Protein 5CDK (pdb70)

Radius of gyration: 15.95 Å; Cα contacts (8 Å, |Δi|>4): 373; chains: 1; bounding box: 40×46×31 Å

Secondary structure (DSSP, 8-state):
-EES--BS-GGG-SBTTTTBEEEEEEEEEEEEEEE--GGGGHHHHHHHHHTT--EEEEEEEE-HHHHHHHHHHHHTTS--EEEEEPSSSHHHHHHHHHHHHHHHT---EESSSSS-STT--GGG-EEEEEEEE-SS-EEEEE-STTHHHHHHHHHHHHHHHHT---HHHHHHHHHHHHHH-

Structure (mmCIF, N/CA/C/O backbone):
data_5CDK
#
_entry.id   5CDK
#
_cell.length_a   63.866
_cell.length_b   90.757
_cell.length_c   31.551
_cell.angle_alpha   90.00
_cell.angle_beta   90.00
_cell.angle_gamma   90.00
#
_symmetry.space_group_name_H-M   'P 21 21 2'
#
loop_
_entity.id
_entity.type
_entity.pdbx_description
1 polymer 'Chaperonin 60B1'
2 water water
#
loop_
_atom_site.group_PDB
_atom_site.id
_atom_site.type_symbol
_atom_site.label_atom_id
_atom_site.label_alt_id
_atom_site.label_comp_id
_atom_site.label_asym_id
_atom_site.label_entity_id
_atom_site.label_seq_id
_atom_site.pdbx_PDB_ins_code
_atom_site.Cartn_x
_atom_site.Cartn_y
_atom_site.Cartn_z
_atom_site.occupancy
_atom_site.B_iso_or_equiv
_atom_site.auth_seq_id
_atom_site.auth_comp_id
_atom_site.auth_asym_id
_atom_site.auth_atom_id
_atom_site.pdbx_PDB_model_num
ATOM 1 N N . SER A 1 1 ? 58.157 30.715 11.522 1.00 25.01 1 SER A N 1
ATOM 2 C CA . SER A 1 1 ? 57.703 29.928 12.645 1.00 18.16 1 SER A CA 1
ATOM 3 C C . SER A 1 1 ? 58.776 28.985 13.141 1.00 12.12 1 SER A C 1
ATOM 4 O O . SER A 1 1 ? 58.892 27.902 12.688 1.00 13.39 1 SER A O 1
ATOM 7 N N . GLN A 1 2 ? 59.540 29.470 14.088 1.00 13.30 2 GLN A N 1
ATOM 8 C CA . GLN A 1 2 ? 60.629 28.704 14.663 1.00 13.67 2 GLN A CA 1
ATOM 9 C C . GLN A 1 2 ? 60.478 28.700 16.153 1.00 13.33 2 GLN A C 1
ATOM 10 O O . GLN A 1 2 ? 60.153 29.739 16.742 1.00 17.64 2 GLN A O 1
ATOM 16 N N . PHE A 1 3 ? 60.711 27.551 16.774 1.00 11.74 3 PHE A N 1
ATOM 17 C CA . PHE A 1 3 ? 60.682 27.498 18.236 1.00 13.27 3 PHE A CA 1
ATOM 18 C C . PHE A 1 3 ? 61.523 26.368 18.756 1.00 9.89 3 PHE A C 1
ATOM 19 O O . PHE A 1 3 ? 61.941 25.465 17.998 1.00 10.59 3 PHE A O 1
ATOM 27 N N . GLU A 1 4 ? 61.786 26.408 20.055 1.00 11.47 4 GLU A N 1
ATOM 28 C CA . GLU A 1 4 ? 62.792 25.544 20.637 1.00 12.54 4 GLU A CA 1
ATOM 29 C C . GLU A 1 4 ? 62.245 24.207 21.139 1.00 12.13 4 GLU A C 1
ATOM 30 O O . GLU A 1 4 ? 62.315 23.905 22.317 1.00 14.57 4 GLU A O 1
ATOM 36 N N . ARG A 1 5 ? 61.723 23.413 20.209 1.00 9.68 5 ARG A N 1
ATOM 37 C CA . ARG A 1 5 ? 61.436 21.998 20.450 1.00 9.28 5 ARG A CA 1
ATOM 38 C C . ARG A 1 5 ? 62.092 21.221 19.356 1.00 7.78 5 ARG A C 1
ATOM 39 O O . ARG A 1 5 ? 61.965 21.600 18.197 1.00 10.19 5 ARG A O 1
ATOM 47 N N . GLY A 1 6 ? 62.761 20.118 19.702 1.00 10.95 6 GLY A N 1
ATOM 48 C CA . GLY A 1 6 ? 63.407 19.312 18.697 1.00 9.91 6 GLY A CA 1
ATOM 49 C C . GLY A 1 6 ? 62.788 17.922 18.591 1.00 7.77 6 GLY A C 1
ATOM 50 O O . GLY A 1 6 ? 61.739 17.614 19.188 1.00 9.94 6 GLY A O 1
ATOM 51 N N . TYR A 1 7 ? 63.404 17.066 17.766 1.00 9.23 7 TYR A N 1
ATOM 52 C CA . TYR A 1 7 ? 62.805 15.736 17.572 1.00 8.66 7 TYR A CA 1
ATOM 53 C C . TYR A 1 7 ? 62.810 14.920 18.871 1.00 9.30 7 TYR A C 1
ATOM 54 O O . TYR A 1 7 ? 63.701 15.022 19.715 1.00 11.44 7 TYR A O 1
ATOM 63 N N . THR A 1 8 ? 61.785 14.095 19.019 1.00 8.55 8 THR A N 1
ATOM 64 C CA A THR A 1 8 ? 61.604 13.234 20.194 0.50 8.13 8 THR A CA 1
ATOM 65 C CA B THR A 1 8 ? 61.700 13.276 20.227 0.50 8.58 8 THR A CA 1
ATOM 66 C C . THR A 1 8 ? 62.412 11.922 20.087 1.00 8.94 8 THR A C 1
ATOM 67 O O . THR A 1 8 ? 62.587 11.215 21.074 1.00 14.37 8 THR A O 1
ATOM 74 N N . SER A 1 9 ? 62.849 11.592 18.884 1.00 8.75 9 SER A N 1
ATOM 75 C CA . SER A 1 9 ? 63.763 10.438 18.697 1.00 9.77 9 SER A CA 1
ATOM 76 C C . SER A 1 9 ? 64.780 10.843 17.644 1.00 10.19 9 SER A C 1
ATOM 77 O O . SER A 1 9 ? 64.401 11.346 16.599 1.00 9.98 9 SER A O 1
ATOM 80 N N . PRO A 1 10 ? 66.067 10.557 17.863 1.00 9.55 10 PRO A N 1
ATOM 81 C CA . PRO A 1 10 ? 67.043 10.817 16.808 1.00 9.42 10 PRO A CA 1
ATOM 82 C C . PRO A 1 10 ? 66.859 9.933 15.602 1.00 9.34 10 PRO A C 1
ATOM 83 O O . PRO A 1 10 ? 67.434 10.269 14.576 1.00 10.96 10 PRO A O 1
ATOM 87 N N . TYR A 1 11 ? 66.069 8.859 15.687 1.00 9.45 11 TYR A N 1
ATOM 88 C CA . TYR A 1 11 ? 65.862 8.047 14.504 1.00 8.78 11 TYR A CA 1
ATOM 89 C C . TYR A 1 11 ? 64.987 8.761 13.488 1.00 9.77 11 TYR A C 1
ATOM 90 O O . TYR A 1 11 ? 64.915 8.310 12.336 1.00 11.51 11 TYR A O 1
ATOM 99 N N . PHE A 1 12 ? 64.361 9.888 13.863 1.00 8.54 12 PHE A N 1
ATOM 100 C CA . PHE A 1 12 ? 63.559 10.631 12.882 1.00 8.22 12 PHE A CA 1
ATOM 101 C C . PHE A 1 12 ? 64.384 11.476 11.922 1.00 9.69 12 PHE A C 1
ATOM 102 O O . PHE A 1 12 ? 63.822 12.054 10.978 1.00 10.91 12 PHE A O 1
ATOM 110 N N . VAL A 1 13 ? 65.704 11.551 12.115 1.00 9.33 13 VAL A N 1
ATOM 111 C CA . VAL A 1 13 ? 66.459 12.408 11.196 1.00 8.39 13 VAL A CA 1
ATOM 112 C C . VAL A 1 13 ? 66.445 11.850 9.783 1.00 9.00 13 VAL A C 1
ATOM 113 O O . VAL A 1 13 ? 66.372 10.612 9.576 1.00 10.96 13 VAL A O 1
ATOM 117 N N . THR A 1 14 ? 66.534 12.770 8.809 1.00 8.46 14 THR A N 1
ATOM 118 C CA . THR A 1 14 ? 66.640 12.372 7.419 1.00 8.99 14 THR A CA 1
ATOM 119 C C . THR A 1 14 ? 68.042 12.574 6.887 1.00 9.91 14 THR A C 1
ATOM 120 O O . THR A 1 14 ? 68.427 11.942 5.890 1.00 11.69 14 THR A O 1
ATOM 124 N N . ASP A 1 15 ? 68.804 13.430 7.568 1.00 8.99 15 ASP A N 1
ATOM 125 C CA . ASP A 1 15 ? 70.203 13.681 7.243 1.00 8.41 15 ASP A CA 1
ATOM 126 C C . ASP A 1 15 ? 70.975 13.285 8.481 1.00 7.89 15 ASP A C 1
ATOM 127 O O . ASP A 1 15 ? 71.006 14.036 9.446 1.00 10.04 15 ASP A O 1
ATOM 132 N N . PRO A 1 16 ? 71.558 12.075 8.504 1.00 9.48 16 PRO A N 1
ATOM 133 C CA . PRO A 1 16 ? 72.200 11.585 9.719 1.00 10.75 16 PRO A CA 1
ATOM 134 C C . PRO A 1 16 ? 73.517 12.306 9.963 1.00 9.01 16 PRO A C 1
ATOM 135 O O . PRO A 1 16 ? 73.978 12.313 11.121 1.00 11.58 16 PRO A O 1
ATOM 139 N N . GLU A 1 17 ? 74.147 12.901 8.957 1.00 10.08 17 GLU A N 1
ATOM 140 C CA . GLU A 1 17 ? 75.407 13.586 9.227 1.00 9.70 17 GLU A CA 1
ATOM 141 C C . GLU A 1 17 ? 75.163 14.886 9.979 1.00 8.97 17 GLU A C 1
ATOM 142 O O . GLU A 1 17 ? 75.921 15.225 10.916 1.00 9.66 17 GLU A O 1
ATOM 148 N N . ARG A 1 18 ? 74.114 15.612 9.572 1.00 8.70 18 ARG A N 1
ATOM 149 C 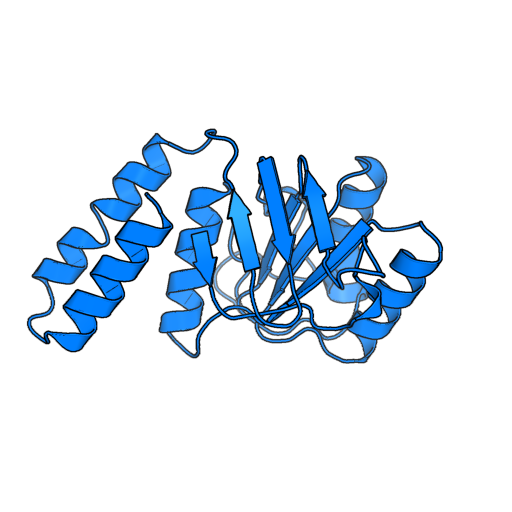CA . ARG A 1 18 ? 73.819 16.897 10.218 1.00 8.34 18 ARG A CA 1
ATOM 150 C C . ARG A 1 18 ? 72.857 16.728 11.403 1.00 8.71 18 ARG A C 1
ATOM 151 O O . ARG A 1 18 ? 72.691 17.658 12.204 1.00 10.62 18 ARG A O 1
ATOM 159 N N . MET A 1 19 ? 72.239 15.546 11.495 1.00 9.03 19 MET A N 1
ATOM 160 C CA . MET A 1 19 ? 71.218 15.277 12.532 1.00 8.85 19 MET A CA 1
ATOM 161 C C . MET A 1 19 ? 70.041 16.233 12.438 1.00 8.76 19 MET A C 1
ATOM 162 O O . MET A 1 19 ? 69.603 16.865 13.427 1.00 10.84 19 MET A O 1
ATOM 167 N N . ILE A 1 20 ? 69.495 16.290 11.222 1.00 7.48 20 ILE A N 1
ATOM 168 C CA . ILE A 1 20 ? 68.296 17.058 11.005 1.00 9.48 20 ILE A CA 1
ATOM 169 C C . ILE A 1 20 ? 67.263 16.244 10.251 1.00 8.35 20 ILE A C 1
ATOM 170 O O . ILE A 1 20 ? 67.594 15.309 9.534 1.00 9.64 20 ILE A O 1
ATOM 175 N N . CYS A 1 21 ? 66.006 16.584 10.481 1.00 8.46 21 CYS A N 1
ATOM 176 C CA . CYS A 1 21 ? 64.878 16.010 9.753 1.00 9.52 21 CYS A CA 1
ATOM 177 C C . CYS A 1 21 ? 64.291 17.077 8.861 1.00 9.00 21 CYS A C 1
ATOM 178 O O . CYS A 1 21 ? 63.881 18.124 9.365 1.00 10.00 21 CYS A O 1
ATOM 181 N N . GLU A 1 22 ? 64.283 16.859 7.552 1.00 9.36 22 GLU A N 1
ATOM 182 C CA . GLU A 1 22 ? 63.757 17.845 6.603 1.00 10.88 22 GLU A CA 1
ATOM 183 C C . GLU A 1 22 ? 62.715 17.197 5.712 1.00 10.55 22 GLU A C 1
ATOM 184 O O . GLU A 1 22 ? 62.983 16.133 5.147 1.00 11.30 22 GLU A O 1
ATOM 190 N N . TYR A 1 23 ? 61.523 17.789 5.622 1.00 8.80 23 TYR A N 1
ATOM 191 C CA . TYR A 1 23 ? 60.535 17.308 4.677 1.00 9.10 23 TYR A CA 1
ATOM 192 C C . TYR A 1 23 ? 59.889 18.489 3.975 1.00 8.71 23 TYR A C 1
ATOM 193 O O . TYR A 1 23 ? 59.717 19.527 4.581 1.00 11.38 23 TYR A O 1
ATOM 202 N N . GLU A 1 24 ? 59.463 18.289 2.729 1.00 9.83 24 GLU A N 1
ATOM 203 C CA . GLU A 1 24 ? 58.649 19.257 2.012 1.00 7.86 24 GLU A CA 1
ATOM 204 C C . GLU A 1 24 ? 57.230 18.735 1.808 1.00 8.39 24 GLU A C 1
ATOM 205 O O . GLU A 1 24 ? 57.001 17.521 1.792 1.00 11.33 24 GLU A O 1
ATOM 211 N N . ASN A 1 25 ? 56.282 19.664 1.623 1.00 9.43 25 ASN A N 1
ATOM 212 C CA . ASN A 1 25 ? 54.868 19.319 1.374 1.00 9.10 25 ASN A CA 1
ATOM 213 C C . ASN A 1 25 ? 54.429 18.325 2.450 1.00 9.35 25 ASN A C 1
ATOM 214 O O . ASN A 1 25 ? 54.000 17.175 2.176 1.00 10.13 25 ASN A O 1
ATOM 219 N N . CYS A 1 26 ? 54.531 18.776 3.684 1.00 8.48 26 CYS A N 1
ATOM 220 C CA A CYS A 1 26 ? 54.409 17.945 4.865 0.84 8.61 26 CYS A CA 1
ATOM 221 C CA B CYS A 1 26 ? 54.310 17.859 4.807 0.16 9.76 26 CYS A CA 1
ATOM 222 C C . CYS A 1 26 ? 53.066 18.141 5.553 1.00 8.72 26 CYS A C 1
ATOM 223 O O . CYS A 1 26 ? 52.667 19.292 5.741 1.00 11.79 26 CYS A O 1
ATOM 228 N N . LYS A 1 27 ? 52.423 17.055 5.967 1.00 7.27 27 LYS A N 1
ATOM 229 C CA . LYS A 1 27 ? 51.193 17.177 6.734 1.00 6.22 27 LYS A CA 1
ATOM 230 C C . LYS A 1 27 ? 51.538 17.388 8.208 1.00 6.80 27 LYS A C 1
ATOM 231 O O . LYS A 1 27 ? 52.621 16.992 8.702 1.00 7.48 27 LYS A O 1
ATOM 237 N N . ILE A 1 28 ? 50.642 18.065 8.921 1.00 7.33 28 ILE A N 1
ATOM 238 C CA . ILE A 1 28 ? 50.884 18.528 10.297 1.00 8.00 28 ILE A CA 1
ATOM 239 C C . ILE A 1 28 ? 49.753 18.107 11.208 1.00 7.00 28 ILE A C 1
ATOM 240 O O . ILE A 1 28 ? 48.602 18.499 10.981 1.00 8.24 28 ILE A O 1
ATOM 245 N N . LEU A 1 29 ? 50.065 17.317 12.234 1.00 6.80 29 LEU A N 1
ATOM 246 C CA . LEU A 1 29 ? 49.074 16.858 13.226 1.00 7.28 29 LEU A CA 1
ATOM 247 C C . LEU A 1 29 ? 49.360 17.583 14.528 1.00 7.71 29 LEU A C 1
ATOM 248 O O . LEU A 1 29 ? 50.491 17.472 15.036 1.00 7.59 29 LEU A O 1
ATOM 253 N N . LEU A 1 30 ? 48.353 18.306 15.048 1.00 8.03 30 LEU A N 1
ATOM 254 C CA . LEU A 1 30 ? 48.514 19.176 16.214 1.00 6.23 30 LEU A CA 1
ATOM 255 C C . LEU A 1 30 ? 47.619 18.670 17.312 1.00 7.21 30 LEU A C 1
ATOM 256 O O . LEU A 1 30 ? 46.397 18.693 17.137 1.00 7.87 30 LEU A O 1
ATOM 261 N N . VAL A 1 31 ? 48.187 18.216 18.425 1.00 7.74 31 VAL A N 1
ATOM 262 C CA . VAL A 1 31 ? 47.385 17.537 19.460 1.00 9.06 31 VAL A CA 1
ATOM 263 C C . VAL A 1 31 ? 47.670 18.167 20.823 1.00 8.01 31 VAL A C 1
ATOM 264 O O . VAL A 1 31 ? 48.799 18.096 21.301 1.00 9.63 31 VAL A O 1
ATOM 268 N N . ASP A 1 32 ? 46.679 18.804 21.428 1.00 8.89 32 ASP A N 1
ATOM 269 C CA . ASP A 1 32 ? 46.831 19.483 22.721 1.00 8.58 32 ASP A CA 1
ATOM 270 C C . ASP A 1 32 ? 46.504 18.538 23.877 1.00 9.56 32 ASP A C 1
ATOM 271 O O . ASP A 1 32 ? 45.704 18.816 24.760 1.00 13.48 32 ASP A O 1
ATOM 276 N N . LYS A 1 33 ? 47.164 17.388 23.830 1.00 8.08 33 LYS A N 1
ATOM 277 C CA . LYS A 1 33 ? 47.094 16.336 24.863 1.00 8.95 33 LYS A CA 1
ATOM 278 C C . LYS A 1 33 ? 48.150 15.297 24.464 1.00 8.06 33 LYS A C 1
ATOM 279 O O . LYS A 1 33 ? 48.876 15.447 23.443 1.00 7.98 33 LYS A O 1
ATOM 285 N N . LYS A 1 34 ? 48.281 14.274 25.268 1.00 10.01 34 LYS A N 1
ATOM 286 C CA . LYS A 1 34 ? 49.301 13.265 24.977 1.00 8.62 34 LYS A CA 1
ATOM 287 C C . LYS A 1 34 ? 48.784 12.180 24.033 1.00 9.92 34 LYS A C 1
ATOM 288 O O . LYS A 1 34 ? 47.573 11.887 24.005 1.00 12.57 34 LYS A O 1
ATOM 294 N N . ILE A 1 35 ? 49.702 11.590 23.261 1.00 9.58 35 ILE A N 1
ATOM 295 C CA . ILE A 1 35 ? 49.402 10.448 22.396 1.00 11.18 35 ILE A CA 1
ATOM 296 C C . ILE A 1 35 ? 50.034 9.237 23.062 1.00 10.78 35 ILE A C 1
ATOM 297 O O . ILE A 1 35 ? 51.254 9.213 23.252 1.00 12.47 35 ILE A O 1
ATOM 302 N N . SER A 1 36 ? 49.227 8.258 23.493 1.00 11.96 36 SER A N 1
ATOM 303 C CA . SER A 1 36 ? 49.826 7.153 24.239 1.00 13.96 36 SER A CA 1
ATOM 304 C C . SER A 1 36 ? 50.205 5.971 23.349 1.00 14.79 36 SER A C 1
ATOM 305 O O . SER A 1 36 ? 51.230 5.309 23.626 1.00 18.57 36 SER A O 1
ATOM 308 N N . THR A 1 37 ? 49.450 5.751 22.262 1.00 14.44 37 THR A N 1
ATOM 309 C CA . THR A 1 37 ? 49.737 4.646 21.359 1.00 14.68 37 THR A CA 1
ATOM 310 C C . THR A 1 37 ? 49.407 5.016 19.912 1.00 13.26 37 THR A C 1
ATOM 311 O O . THR A 1 37 ? 48.642 5.951 19.672 1.00 15.55 37 THR A O 1
ATOM 315 N N . ALA A 1 38 ? 49.993 4.295 18.951 1.00 13.24 38 ALA A N 1
ATOM 316 C CA . ALA A 1 38 ? 49.726 4.572 17.556 1.00 13.70 38 ALA A CA 1
ATOM 317 C C . ALA A 1 38 ? 48.258 4.276 17.206 1.00 13.12 38 ALA A C 1
ATOM 318 O O . ALA A 1 38 ? 47.716 4.854 16.244 1.00 14.48 38 ALA A O 1
ATOM 320 N N . ARG A 1 39 ? 47.595 3.403 17.983 1.00 14.89 39 ARG A N 1
ATOM 321 C CA . ARG A 1 39 ? 46.196 3.122 17.742 1.00 15.83 39 ARG A CA 1
ATOM 322 C C . ARG A 1 39 ? 45.357 4.413 17.819 1.00 17.27 39 ARG A C 1
ATOM 323 O O . ARG A 1 39 ? 44.421 4.602 17.036 1.00 18.89 39 ARG A O 1
ATOM 331 N N . ASP A 1 40 ? 45.793 5.310 18.702 1.00 16.58 40 ASP A N 1
ATOM 332 C CA . ASP A 1 40 ? 45.105 6.595 18.936 1.00 17.53 40 ASP A CA 1
ATOM 333 C C . ASP A 1 40 ? 44.992 7.410 17.611 1.00 16.26 40 ASP A C 1
ATOM 334 O O . ASP A 1 40 ? 44.079 8.242 17.451 1.00 17.54 40 ASP A O 1
ATOM 339 N N . ILE A 1 41 ? 45.955 7.221 16.703 1.00 13.33 41 ILE A N 1
ATOM 340 C CA . ILE A 1 41 ? 46.039 8.055 15.505 1.00 11.90 41 ILE A CA 1
ATOM 341 C C . ILE A 1 41 ? 46.138 7.210 14.269 1.00 11.17 41 ILE A C 1
ATOM 342 O O . ILE A 1 41 ? 46.559 7.723 13.195 1.00 11.76 41 ILE A O 1
ATOM 347 N N . ILE A 1 42 ? 45.685 5.947 14.362 1.00 12.83 42 ILE A N 1
ATOM 348 C CA . ILE A 1 42 ? 45.895 5.090 13.164 1.00 13.02 42 ILE A CA 1
ATOM 349 C C . ILE A 1 42 ? 45.244 5.612 11.871 1.00 14.93 42 ILE A C 1
ATOM 350 O O . ILE A 1 42 ? 45.819 5.497 10.766 1.00 14.59 42 ILE A O 1
ATOM 355 N N . THR A 1 43 ? 44.087 6.252 11.996 1.00 16.93 43 THR A N 1
ATOM 356 C CA . THR A 1 43 ? 43.424 6.782 10.802 1.00 17.23 43 THR A CA 1
ATOM 357 C C . THR A 1 43 ? 44.305 7.830 10.132 1.00 16.77 43 THR A C 1
ATOM 358 O O . THR A 1 43 ? 44.441 7.862 8.898 1.00 16.46 43 THR A O 1
ATOM 362 N N . ILE A 1 44 ? 44.912 8.683 10.962 1.00 14.27 44 ILE A N 1
ATOM 363 C CA . ILE A 1 44 ? 45.782 9.757 10.464 1.00 13.62 44 ILE A CA 1
ATOM 364 C C . ILE A 1 44 ? 47.033 9.155 9.798 1.00 11.69 44 ILE A C 1
ATOM 365 O O . ILE A 1 44 ? 47.444 9.552 8.664 1.00 12.29 44 ILE A O 1
ATOM 370 N N . LEU A 1 45 ? 47.593 8.121 10.435 1.00 10.42 45 LEU A N 1
ATOM 371 C CA . LEU A 1 45 ? 48.802 7.537 9.862 1.00 10.53 45 LEU A CA 1
ATOM 372 C C . LEU A 1 45 ? 48.438 6.883 8.520 1.00 14.14 45 LEU A C 1
ATOM 373 O O . LEU A 1 45 ? 49.191 7.015 7.536 1.00 13.53 45 LEU A O 1
ATOM 378 N N . GLU A 1 46 ? 47.253 6.254 8.457 1.00 12.93 46 GLU A N 1
ATOM 379 C CA . GLU A 1 46 ? 46.903 5.587 7.225 1.00 15.65 46 GLU A CA 1
ATOM 380 C C . GLU A 1 46 ? 46.750 6.579 6.092 1.00 16.66 46 GLU A C 1
ATOM 381 O O . GLU A 1 46 ? 47.175 6.314 4.942 1.00 16.88 46 GLU A O 1
ATOM 387 N N . SER A 1 47 ? 46.206 7.750 6.436 1.00 13.88 47 SER A N 1
ATOM 388 C CA . SER A 1 47 ? 46.004 8.795 5.431 1.00 16.03 47 SER A CA 1
ATOM 389 C C . SER A 1 47 ? 47.339 9.309 4.925 1.00 15.15 47 SER A C 1
ATOM 390 O O . SER A 1 47 ? 47.558 9.456 3.698 1.00 16.63 47 SER A O 1
ATOM 393 N N . ALA A 1 48 ? 48.288 9.494 5.842 1.00 13.33 48 ALA A N 1
ATOM 394 C CA . ALA A 1 48 ? 49.584 9.989 5.405 1.00 13.38 48 ALA A CA 1
ATOM 395 C C . ALA A 1 48 ? 50.225 8.967 4.504 1.00 12.31 48 ALA A C 1
ATOM 396 O O . ALA A 1 48 ? 50.791 9.325 3.447 1.00 13.36 48 ALA A O 1
ATOM 398 N N . ILE A 1 49 ? 50.055 7.685 4.844 1.00 12.48 49 ILE A N 1
ATOM 399 C CA . ILE A 1 49 ? 50.675 6.664 3.994 1.00 15.93 49 ILE A CA 1
ATOM 400 C C . ILE A 1 49 ? 49.982 6.592 2.629 1.00 17.67 49 ILE A C 1
ATOM 401 O O . ILE A 1 49 ? 50.666 6.520 1.578 1.00 18.50 49 ILE A O 1
ATOM 406 N N . ARG A 1 50 ? 48.657 6.722 2.620 1.00 17.73 50 ARG A N 1
ATOM 407 C CA . ARG A 1 50 ? 47.914 6.623 1.360 1.00 19.64 50 ARG A CA 1
ATOM 408 C C . ARG A 1 50 ? 48.329 7.768 0.411 1.00 20.00 50 ARG A C 1
ATOM 409 O O . ARG A 1 50 ? 48.457 7.574 -0.820 1.00 23.32 50 ARG A O 1
ATOM 417 N N . GLY A 1 51 ? 48.534 8.958 0.962 1.00 18.76 51 GLY A N 1
ATOM 418 C CA . GLY A 1 51 ? 48.972 10.087 0.158 1.00 18.38 51 GLY A CA 1
ATOM 419 C C . GLY A 1 51 ? 50.485 10.288 0.016 1.00 16.53 51 GLY A C 1
ATOM 420 O O . GLY A 1 51 ? 50.912 11.259 -0.579 1.00 17.84 51 GLY A O 1
ATOM 421 N N . ASN A 1 52 ? 51.280 9.369 0.567 1.00 16.55 52 ASN A N 1
ATOM 422 C CA . ASN A 1 52 ? 52.728 9.461 0.587 1.00 15.22 52 ASN A CA 1
ATOM 423 C C . ASN A 1 52 ? 53.158 10.824 1.114 1.00 13.33 52 ASN A C 1
ATOM 424 O O . ASN A 1 52 ? 54.102 11.454 0.597 1.00 13.74 52 ASN A O 1
ATOM 429 N N . TYR A 1 53 ? 52.517 11.242 2.199 1.00 9.98 53 TYR A N 1
ATOM 430 C CA . TYR A 1 53 ? 52.878 12.507 2.826 1.00 8.19 53 TYR A CA 1
ATOM 431 C C . TYR A 1 53 ? 53.788 12.275 3.997 1.00 8.36 53 TYR A C 1
ATOM 432 O O . TYR A 1 53 ? 53.457 11.499 4.866 1.00 10.48 53 TYR A O 1
ATOM 441 N N . PRO A 1 54 ? 54.866 13.055 4.081 1.00 8.00 54 PRO A N 1
ATOM 442 C CA . PRO A 1 54 ? 55.502 13.185 5.392 1.00 8.12 54 PRO A CA 1
ATOM 443 C C . PRO A 1 54 ? 54.542 13.771 6.407 1.00 6.70 54 PRO A C 1
ATOM 444 O O . PRO A 1 54 ? 53.635 14.516 6.071 1.00 9.56 54 PRO A O 1
ATOM 448 N N . LEU A 1 55 ? 54.788 13.443 7.650 1.00 6.96 55 LEU A N 1
ATOM 449 C CA . LEU A 1 55 ? 53.940 13.865 8.758 1.00 7.83 55 LEU A CA 1
ATOM 450 C C . LEU A 1 55 ? 54.766 14.356 9.920 1.00 5.97 55 LEU A C 1
ATOM 451 O O . LEU A 1 55 ? 55.611 13.619 10.450 1.00 8.10 55 LEU A O 1
ATOM 456 N N . LEU A 1 56 ? 54.467 15.581 10.375 1.00 6.35 56 LEU A N 1
ATOM 457 C CA . LEU A 1 56 ? 55.035 16.149 11.603 1.00 6.78 56 LEU A CA 1
ATOM 458 C C . LEU A 1 56 ? 53.941 16.102 12.643 1.00 6.58 56 LEU A C 1
ATOM 459 O O . LEU A 1 56 ? 52.836 16.640 12.435 1.00 9.40 56 LEU A O 1
ATOM 464 N N . ILE A 1 57 ? 54.234 15.455 13.767 1.00 7.55 57 ILE A N 1
ATOM 465 C CA . ILE A 1 57 ? 53.295 15.349 14.872 1.00 7.90 57 ILE A CA 1
ATOM 466 C C . ILE A 1 57 ? 53.766 16.241 16.017 1.00 7.44 57 ILE A C 1
ATOM 467 O O . ILE A 1 57 ? 54.931 16.115 16.435 1.00 8.83 57 ILE A O 1
ATOM 472 N N . MET A 1 58 ? 52.908 17.139 16.475 1.00 8.23 58 MET A N 1
ATOM 473 C CA . MET A 1 58 ? 53.191 17.968 17.658 1.00 7.35 58 MET A CA 1
ATOM 474 C C . MET A 1 58 ? 52.209 17.582 18.716 1.00 7.15 58 MET A C 1
ATOM 475 O O . MET A 1 58 ? 51.019 17.693 18.446 1.00 9.68 58 MET A O 1
ATOM 480 N N . ALA A 1 59 ? 52.662 17.085 19.877 1.00 7.75 59 ALA A N 1
ATOM 481 C CA . ALA A 1 59 ? 51.716 16.711 20.929 1.00 9.22 59 ALA A CA 1
ATOM 482 C C . ALA A 1 59 ? 52.256 17.120 22.270 1.00 7.30 59 ALA A C 1
ATOM 483 O O . ALA A 1 59 ? 53.436 17.416 22.412 1.00 9.47 59 ALA A O 1
ATOM 485 N N . GLU A 1 60 ? 51.415 17.080 23.297 1.00 8.58 60 GLU A N 1
ATOM 486 C CA . GLU A 1 60 ? 51.884 17.390 24.645 1.00 8.67 60 GLU A CA 1
ATOM 487 C C . GLU A 1 60 ? 53.058 16.471 24.974 1.00 9.99 60 GLU A C 1
ATOM 488 O O . GLU A 1 60 ? 54.065 16.914 25.543 1.00 11.96 60 GLU A O 1
ATOM 494 N N . GLU A 1 61 ? 52.896 15.194 24.610 1.00 9.19 61 GLU A N 1
ATOM 495 C CA . GLU A 1 61 ? 53.941 14.168 24.659 1.00 9.83 61 GLU A CA 1
ATOM 496 C C . GLU A 1 61 ? 53.532 13.064 23.730 1.00 9.52 61 GLU A C 1
ATOM 497 O O . GLU A 1 61 ? 52.345 12.774 23.648 1.00 10.63 61 GLU A O 1
ATOM 503 N N . VAL A 1 62 ? 54.496 12.451 23.040 1.00 12.71 62 VAL A N 1
ATOM 504 C CA . VAL A 1 62 ? 54.242 11.182 22.358 1.00 11.46 62 VAL A CA 1
ATOM 505 C C . VAL A 1 62 ? 54.912 10.122 23.251 1.00 12.63 62 VAL A C 1
ATOM 506 O O . VAL A 1 62 ? 56.138 10.122 23.378 1.00 15.77 62 VAL A O 1
ATOM 510 N N . GLU A 1 63 ? 54.107 9.284 23.892 1.00 12.04 63 GLU A N 1
ATOM 511 C CA . GLU A 1 63 ? 54.603 8.353 24.901 1.00 13.14 63 GLU A CA 1
ATOM 512 C C . GLU A 1 63 ? 55.390 7.212 24.240 1.00 16.08 63 GLU A C 1
ATOM 513 O O . GLU A 1 63 ? 55.336 7.022 23.032 1.00 14.09 63 GLU A O 1
ATOM 519 N N . GLN A 1 64 ? 56.146 6.511 25.047 1.00 19.43 64 GLN A N 1
ATOM 520 C CA . GLN A 1 64 ? 57.046 5.466 24.589 1.00 17.79 64 GLN A CA 1
ATOM 521 C C . GLN A 1 64 ? 56.501 4.440 23.643 1.00 15.04 64 GLN A C 1
ATOM 522 O O . GLN A 1 64 ? 57.129 4.144 22.685 1.00 15.57 64 GLN A O 1
ATOM 528 N N . GLU A 1 65 ? 55.339 3.936 23.944 1.00 16.82 65 GLU A N 1
ATOM 529 C CA . GLU A 1 65 ? 54.753 2.973 23.046 1.00 17.24 65 GLU A CA 1
ATOM 53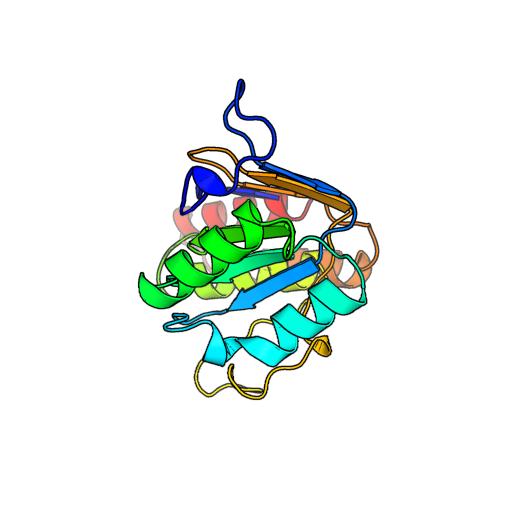0 C C . GLU A 1 65 ? 54.530 3.505 21.641 1.00 14.31 65 GLU A C 1
ATOM 531 O O . GLU A 1 65 ? 54.945 2.896 20.631 1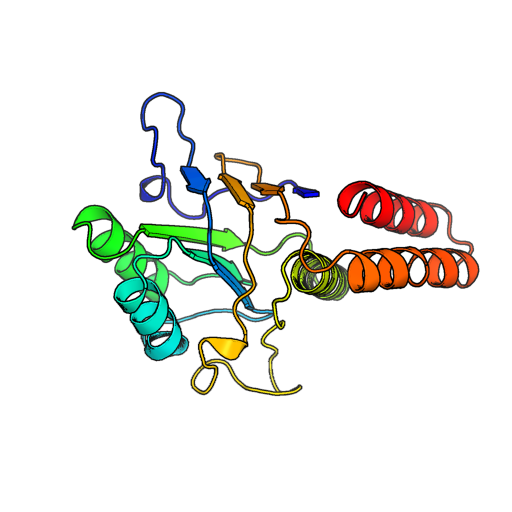.00 16.59 65 GLU A O 1
ATOM 537 N N . ALA A 1 66 ? 53.895 4.678 21.576 1.00 12.68 66 ALA A N 1
ATOM 538 C CA . ALA A 1 66 ? 53.596 5.253 20.281 1.00 11.49 66 ALA A CA 1
ATOM 539 C C . ALA A 1 66 ? 54.900 5.606 19.587 1.00 10.93 66 ALA A C 1
ATOM 540 O O . ALA A 1 66 ? 55.034 5.431 18.382 1.00 10.08 66 ALA A O 1
ATOM 542 N N . LEU A 1 67 ? 55.850 6.157 20.347 1.00 11.14 67 LEU A N 1
ATOM 543 C CA . LEU A 1 67 ? 57.098 6.560 19.755 1.00 11.68 67 LEU A CA 1
ATOM 544 C C . LEU A 1 67 ? 57.831 5.367 19.131 1.00 12.08 67 LEU A C 1
ATOM 545 O O . LEU A 1 67 ? 58.325 5.464 18.024 1.00 11.75 67 LEU A O 1
ATOM 550 N N . ALA A 1 68 ? 57.827 4.240 19.829 1.00 11.26 68 ALA A N 1
ATOM 551 C CA . ALA A 1 68 ? 58.482 3.043 19.285 1.00 12.74 68 ALA A CA 1
ATOM 552 C C . ALA A 1 68 ? 57.803 2.600 18.006 1.00 11.03 68 ALA A C 1
ATOM 553 O O . ALA A 1 68 ? 58.481 2.238 17.016 1.00 12.15 68 ALA A O 1
ATOM 555 N N . THR A 1 69 ? 56.474 2.665 17.962 1.00 10.22 69 THR A N 1
ATOM 556 C CA . THR A 1 69 ? 55.811 2.282 16.698 1.00 9.81 69 THR A CA 1
ATOM 557 C C . THR A 1 69 ? 56.178 3.235 15.538 1.00 9.47 69 THR A C 1
ATOM 558 O O . THR A 1 69 ? 56.426 2.813 14.378 1.00 11.00 69 THR A O 1
ATOM 562 N N . LEU A 1 70 ? 56.188 4.539 15.833 1.00 8.69 70 LEU A N 1
ATOM 563 C CA . LEU A 1 70 ? 56.538 5.498 14.804 1.00 8.24 70 LEU A CA 1
ATOM 564 C C . LEU A 1 70 ? 57.972 5.258 14.318 1.00 8.71 70 LEU A C 1
ATOM 565 O O . LEU A 1 70 ? 58.234 5.320 13.085 1.00 9.36 70 LEU A O 1
ATOM 570 N N . VAL A 1 71 ? 58.909 5.000 15.242 1.00 9.21 71 VAL A N 1
ATOM 571 C CA . VAL A 1 71 ? 60.282 4.784 14.847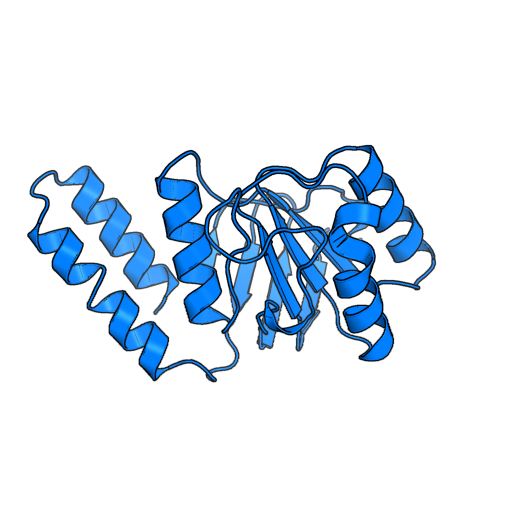 1.00 9.30 71 VAL A CA 1
ATOM 572 C C . VAL A 1 71 ? 60.444 3.524 14.000 1.00 10.04 71 VAL A C 1
ATOM 573 O O . VAL A 1 71 ? 61.152 3.549 12.998 1.00 10.98 71 VAL A O 1
ATOM 577 N N . VAL A 1 72 ? 59.771 2.434 14.380 1.00 10.37 72 VAL A N 1
ATOM 578 C CA . VAL A 1 72 ? 59.912 1.217 13.589 1.00 8.78 72 VAL A CA 1
ATOM 579 C C . VAL A 1 72 ? 59.377 1.433 12.190 1.00 11.48 72 VAL A C 1
ATOM 580 O O . VAL A 1 72 ? 60.007 1.009 11.216 1.00 11.35 72 VAL A O 1
ATOM 584 N N . ASN A 1 73 ? 58.244 2.134 12.079 1.00 9.95 73 ASN A N 1
ATOM 585 C CA . ASN A 1 73 ? 57.708 2.381 10.746 1.00 9.66 73 ASN A CA 1
ATOM 586 C C . ASN A 1 73 ? 58.561 3.323 9.923 1.00 9.23 73 ASN A C 1
ATOM 587 O O . ASN A 1 73 ? 58.624 3.191 8.688 1.00 10.77 73 ASN A O 1
ATOM 592 N N . LYS A 1 74 ? 59.211 4.280 10.590 1.00 9.15 74 LYS A N 1
ATOM 593 C CA . LYS A 1 74 ? 60.097 5.174 9.875 1.00 9.12 74 LYS A CA 1
ATOM 594 C C . LYS A 1 74 ? 61.331 4.398 9.359 1.00 9.99 74 LYS A C 1
ATOM 595 O O . LYS A 1 74 ? 61.738 4.516 8.185 1.00 10.53 74 LYS A O 1
ATOM 601 N N . LEU A 1 75 ? 61.892 3.541 10.226 1.00 9.77 75 LEU A N 1
ATOM 602 C CA . LEU A 1 75 ? 63.094 2.800 9.831 1.00 10.00 75 LEU A CA 1
ATOM 603 C C . LEU A 1 75 ? 62.805 1.869 8.647 1.00 8.60 75 LEU A C 1
ATOM 604 O O . LEU A 1 75 ? 63.665 1.706 7.786 1.00 13.19 75 LEU A O 1
ATOM 609 N N . ARG A 1 76 ? 61.624 1.245 8.645 1.00 10.54 76 ARG A N 1
ATOM 610 C CA . ARG A 1 76 ? 61.245 0.357 7.567 1.00 10.50 76 ARG A CA 1
ATOM 611 C C . ARG A 1 76 ? 60.938 1.097 6.270 1.00 13.20 76 ARG A C 1
ATOM 612 O O . ARG A 1 76 ? 60.806 0.469 5.226 1.00 16.93 76 ARG A O 1
ATOM 620 N N . GLY A 1 77 ? 60.777 2.423 6.326 1.00 11.52 77 GLY A N 1
ATOM 621 C CA . GLY A 1 77 ? 60.405 3.186 5.148 1.00 12.88 77 GLY A CA 1
ATOM 622 C C . GLY A 1 77 ? 58.908 3.237 4.885 1.00 15.76 77 GLY A C 1
ATOM 623 O O . GLY A 1 77 ? 58.463 3.771 3.853 1.00 19.53 77 GLY A O 1
ATOM 624 N N . THR A 1 78 ? 58.109 2.745 5.827 1.00 13.37 78 THR A N 1
ATOM 625 C CA . THR A 1 78 ? 56.633 2.740 5.692 1.00 14.42 78 THR A CA 1
ATOM 626 C C . THR A 1 78 ? 56.047 4.140 5.895 1.00 14.08 78 THR A C 1
ATOM 627 O O . THR A 1 78 ? 55.062 4.555 5.248 1.00 18.31 78 THR A O 1
ATOM 631 N N . LEU A 1 79 ? 56.651 4.883 6.807 1.00 12.23 79 LEU A N 1
ATOM 632 C CA . LEU A 1 79 ? 56.105 6.172 7.231 1.00 11.50 79 LEU A CA 1
ATOM 633 C C . LEU A 1 79 ? 57.226 7.196 7.242 1.00 9.89 79 LEU A C 1
ATOM 634 O O . LEU A 1 79 ? 58.310 6.889 7.712 1.00 14.00 79 LEU A O 1
ATOM 639 N N . LYS A 1 80 ? 56.986 8.361 6.690 1.00 8.87 80 LYS A N 1
ATOM 640 C CA . LYS A 1 80 ? 57.944 9.483 6.788 1.00 7.80 80 LYS A CA 1
ATOM 641 C C . LYS A 1 80 ? 57.397 10.340 7.882 1.00 9.08 80 LYS A C 1
ATOM 642 O O . LYS A 1 80 ? 56.512 11.145 7.653 1.00 13.76 80 LYS A O 1
ATOM 648 N N . VAL A 1 81 ? 57.851 10.164 9.104 1.00 8.04 81 VAL A N 1
ATOM 649 C CA . VAL A 1 81 ? 57.231 10.814 10.259 1.00 7.44 81 VAL A CA 1
ATOM 650 C C . VAL A 1 81 ? 58.283 11.368 11.185 1.00 7.17 81 VAL A C 1
ATOM 651 O O . VAL A 1 81 ? 59.374 10.826 11.325 1.00 8.88 81 VAL A O 1
ATOM 655 N N . VAL A 1 82 ? 57.932 12.464 11.851 1.00 8.05 82 VAL A N 1
ATOM 656 C CA . VAL A 1 82 ? 58.758 13.014 12.912 1.00 7.82 82 VAL A CA 1
ATOM 657 C C . VAL A 1 82 ? 57.802 13.539 13.981 1.00 6.72 82 VAL A C 1
ATOM 658 O O . VAL A 1 82 ? 56.725 14.088 13.643 1.00 8.47 82 VAL A O 1
ATOM 662 N N . ALA A 1 83 ? 58.152 13.362 15.237 1.00 7.77 83 ALA A N 1
ATOM 663 C CA . ALA A 1 83 ? 57.361 13.873 16.355 1.00 8.59 83 ALA A CA 1
ATOM 664 C C . ALA A 1 83 ? 58.170 14.816 17.170 1.00 8.26 83 ALA A C 1
ATOM 665 O O . ALA A 1 83 ? 59.388 14.595 17.354 1.00 9.56 83 ALA A O 1
ATOM 667 N N . ILE A 1 84 ? 57.510 15.866 17.657 1.00 8.06 84 ILE A N 1
ATOM 668 C CA . ILE A 1 84 ? 58.107 16.794 18.616 1.00 8.38 84 ILE A CA 1
ATOM 669 C C . ILE A 1 84 ? 57.112 17.015 19.751 1.00 7.91 84 ILE A C 1
ATOM 670 O O . ILE A 1 84 ? 55.897 16.804 19.604 1.00 9.23 84 ILE A O 1
ATOM 675 N N . LYS A 1 85 ? 57.617 17.472 20.910 1.00 8.69 85 LYS A N 1
ATOM 676 C CA . LYS A 1 85 ? 56.728 18.022 21.926 1.00 9.25 85 LYS A CA 1
ATOM 677 C C . LYS A 1 85 ? 56.233 19.378 21.482 1.00 8.63 85 LYS A C 1
ATOM 678 O O . LYS A 1 85 ? 56.997 20.192 21.000 1.00 11.56 85 LYS A O 1
ATOM 684 N N . ALA A 1 86 ? 54.966 19.657 21.736 1.00 9.71 86 ALA A N 1
ATOM 685 C CA . ALA A 1 86 ? 54.406 20.982 21.456 1.00 10.56 86 ALA A CA 1
ATOM 686 C C . ALA A 1 86 ? 55.153 22.016 22.274 1.00 10.36 86 ALA A C 1
ATOM 687 O O . ALA A 1 86 ? 55.507 21.772 23.428 1.00 11.96 86 ALA A O 1
ATOM 689 N N . PRO A 1 87 ? 55.364 23.189 21.690 1.00 10.80 87 PRO A N 1
ATOM 690 C CA . PRO A 1 87 ? 56.095 24.220 22.431 1.00 12.39 87 PRO A CA 1
ATOM 691 C C . PRO A 1 87 ? 55.313 24.777 23.614 1.00 10.58 87 PRO A C 1
ATOM 692 O O . PRO A 1 87 ? 54.094 24.852 23.625 1.00 11.20 87 PRO A O 1
ATOM 696 N N . GLY A 1 88 ? 56.068 25.175 24.630 1.00 13.29 88 GLY A N 1
ATOM 697 C CA . GLY A 1 88 ? 55.504 25.834 25.781 1.00 13.77 88 GLY A CA 1
ATOM 698 C C . GLY A 1 88 ? 54.796 24.892 26.731 1.00 13.51 88 GLY A C 1
ATOM 699 O O . GLY A 1 88 ? 54.884 23.663 26.617 1.00 14.33 88 GLY A O 1
ATOM 700 N N . PHE A 1 89 ? 54.112 25.485 27.706 1.00 11.07 89 PHE A N 1
ATOM 701 C CA . PHE A 1 89 ? 53.383 24.739 28.730 1.00 11.79 89 PHE A CA 1
ATOM 702 C C . PHE A 1 89 ? 52.000 25.361 28.940 1.00 13.22 89 PHE A C 1
ATOM 703 O O . PHE A 1 89 ? 51.782 26.525 28.597 1.00 12.69 89 PHE A O 1
ATOM 711 N N . GLY A 1 90 ? 51.073 24.599 29.502 1.00 14.62 90 GLY A N 1
ATOM 712 C CA . GLY A 1 90 ? 49.808 25.182 29.891 1.00 12.86 90 GLY A CA 1
ATOM 713 C C . GLY A 1 90 ? 49.069 25.944 28.788 1.00 12.81 90 GLY A C 1
ATOM 714 O O . GLY A 1 90 ? 48.968 25.504 27.627 1.00 12.80 90 GLY A O 1
ATOM 715 N N . GLU A 1 91 ? 48.458 27.055 29.214 1.00 15.17 91 GLU A N 1
ATOM 716 C CA . GLU A 1 91 ? 47.682 27.888 28.301 1.00 15.38 91 GLU A CA 1
ATOM 717 C C . GLU A 1 91 ? 48.537 28.377 27.166 1.00 12.39 91 GLU A C 1
ATOM 718 O O . GLU A 1 91 ? 48.049 28.499 26.030 1.00 13.49 91 GLU A O 1
ATOM 724 N N . ARG A 1 92 ? 49.828 28.628 27.427 1.00 12.46 92 ARG A N 1
ATOM 725 C CA . ARG A 1 92 ? 50.655 29.106 26.326 1.00 12.00 92 ARG A CA 1
ATOM 726 C C . ARG A 1 92 ? 50.812 28.011 25.266 1.00 9.73 92 ARG A C 1
ATOM 727 O O . ARG A 1 92 ? 50.774 28.296 24.078 1.00 11.17 92 ARG A O 1
ATOM 735 N N . ARG A 1 93 ? 51.024 26.769 25.703 1.00 11.01 93 ARG A N 1
ATOM 736 C CA . ARG A 1 93 ? 51.105 25.641 24.784 1.00 9.86 93 ARG A CA 1
ATOM 737 C C . ARG A 1 93 ? 49.842 25.598 23.903 1.00 7.25 93 ARG A C 1
ATOM 738 O O . ARG A 1 93 ? 49.912 25.399 22.675 1.00 8.64 93 ARG A O 1
ATOM 746 N N . SER A 1 94 ? 48.669 25.743 24.529 1.00 9.43 94 SER A N 1
ATOM 747 C CA . SER A 1 94 ? 47.440 25.741 23.707 1.00 8.86 94 SER A CA 1
ATOM 748 C C . SER A 1 94 ? 47.374 26.887 22.690 1.00 8.76 94 SER A C 1
ATOM 749 O O . SER A 1 94 ? 46.901 26.718 21.555 1.00 10.07 94 SER A O 1
ATOM 752 N N . SER A 1 95 ? 47.855 28.052 23.100 1.00 8.70 95 SER A N 1
ATOM 753 C CA . SER A 1 95 ? 47.843 29.205 22.201 1.00 9.61 95 SER A CA 1
ATOM 754 C C . SER A 1 95 ? 48.784 29.005 21.037 1.00 8.66 95 SER A C 1
ATOM 755 O O . SER A 1 95 ? 48.452 29.333 19.889 1.00 10.11 95 SER A O 1
ATOM 758 N N . TYR A 1 96 ? 49.989 28.485 21.330 1.00 8.33 96 TYR A N 1
ATOM 759 C CA . TYR A 1 96 ? 50.958 28.243 20.252 1.00 9.30 96 TYR A CA 1
ATOM 760 C C . TYR A 1 96 ? 50.434 27.198 19.288 1.00 7.82 96 TYR A C 1
ATOM 761 O O . TYR A 1 96 ? 50.627 27.355 18.076 1.00 8.82 96 TYR A O 1
ATOM 770 N N . LEU A 1 97 ? 49.799 26.121 19.804 1.00 8.07 97 LEU A N 1
ATOM 771 C CA . LEU A 1 97 ? 49.277 25.118 18.879 1.00 8.69 97 LEU A CA 1
ATOM 772 C C . LEU A 1 97 ? 48.233 25.727 17.994 1.00 8.36 97 LEU A C 1
ATOM 773 O O . LEU A 1 97 ? 48.168 25.374 16.785 1.00 8.14 97 LEU A O 1
ATOM 778 N N . GLU A 1 98 ? 47.388 26.617 18.547 1.00 8.02 98 GLU A N 1
ATOM 779 C CA . GLU A 1 98 ? 46.383 27.248 17.667 1.00 7.72 98 GLU A CA 1
ATOM 780 C C . GLU A 1 98 ? 47.023 28.190 16.628 1.00 7.69 98 GLU A C 1
ATOM 781 O O . GLU A 1 98 ? 46.618 28.190 15.458 1.00 7.90 98 GLU A O 1
ATOM 787 N N . ASP A 1 99 ? 48.110 28.894 17.002 1.00 7.45 99 ASP A N 1
ATOM 788 C CA . ASP A 1 99 ? 48.823 29.703 16.028 1.00 7.29 99 ASP A CA 1
ATOM 789 C C . ASP A 1 99 ? 49.292 28.815 14.862 1.00 7.89 99 ASP A C 1
ATOM 790 O O . ASP A 1 99 ? 49.227 29.203 13.700 1.00 9.23 99 ASP A O 1
ATOM 795 N N . ILE A 1 100 ? 49.907 27.676 15.215 1.00 8.16 100 ILE A N 1
ATOM 796 C CA . ILE A 1 100 ? 50.455 26.813 14.177 1.00 8.65 100 ILE A CA 1
ATOM 797 C C . ILE A 1 100 ? 49.311 26.183 13.356 1.00 7.06 100 ILE A C 1
ATOM 798 O O . ILE A 1 100 ? 49.466 26.011 12.123 1.00 8.21 100 ILE A O 1
ATOM 803 N N . ALA A 1 101 ? 48.159 25.898 13.988 1.00 7.53 101 ALA A N 1
ATOM 804 C CA . ALA A 1 101 ? 47.017 25.392 13.227 1.00 8.39 101 ALA A CA 1
ATOM 805 C C . ALA A 1 101 ? 46.587 26.436 12.199 1.00 7.15 101 ALA A C 1
ATOM 806 O O . ALA A 1 101 ? 46.302 26.090 11.053 1.00 8.71 101 ALA A O 1
ATOM 808 N N . ILE A 1 102 ? 46.533 27.706 12.600 1.00 8.05 102 ILE A N 1
ATOM 809 C CA . ILE A 1 102 ? 46.133 28.742 11.667 1.00 8.97 102 ILE A CA 1
ATOM 810 C C . ILE A 1 102 ? 47.147 28.872 10.538 1.00 9.20 102 ILE A C 1
ATOM 811 O O . ILE A 1 102 ? 46.755 28.958 9.336 1.00 9.90 102 ILE A O 1
ATOM 816 N N . LEU A 1 103 ? 48.447 28.833 10.865 1.00 8.90 103 LEU A N 1
ATOM 817 C CA . LEU A 1 103 ? 49.454 28.960 9.804 1.00 8.12 103 LEU A CA 1
ATOM 818 C C . LEU A 1 103 ? 49.358 27.835 8.770 1.00 7.58 103 LEU A C 1
ATOM 819 O O . LEU A 1 103 ? 49.563 28.061 7.577 1.00 11.01 103 LEU A O 1
ATOM 824 N N . THR A 1 104 ? 49.059 26.628 9.248 1.00 8.24 104 THR A N 1
ATOM 825 C CA . THR A 1 104 ? 49.122 25.443 8.399 1.00 7.47 104 THR A CA 1
ATOM 826 C C . THR A 1 104 ? 47.753 24.980 7.915 1.00 7.12 104 THR A C 1
ATOM 827 O O . THR A 1 104 ? 47.694 24.049 7.150 1.00 8.77 104 THR A O 1
ATOM 831 N N . GLY A 1 105 ? 46.656 25.633 8.311 1.00 8.69 105 GLY A N 1
ATOM 832 C CA . GLY A 1 105 ? 45.343 25.147 7.912 1.00 8.66 105 GLY A CA 1
ATOM 833 C C . GLY A 1 105 ? 44.954 23.849 8.582 1.00 9.30 105 GLY A C 1
ATOM 834 O O . GLY A 1 105 ? 44.089 23.123 8.103 1.00 13.76 105 GLY A O 1
ATOM 835 N N . GLY A 1 106 ? 45.544 23.595 9.752 1.00 9.11 106 GLY A N 1
ATOM 836 C CA . GLY A 1 106 ? 45.200 22.435 10.541 1.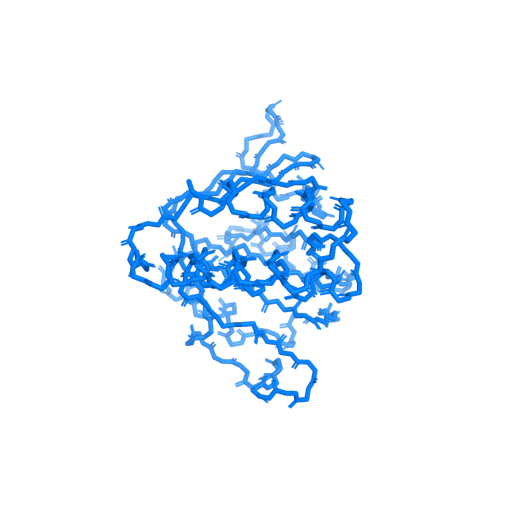00 10.15 106 GLY A CA 1
ATOM 837 C C . GLY A 1 106 ? 44.191 22.726 11.610 1.00 9.23 106 GLY A C 1
ATOM 838 O O . GLY A 1 106 ? 43.760 23.873 11.765 1.00 10.09 106 GLY A O 1
ATOM 839 N N . THR A 1 107 ? 43.818 21.693 12.358 1.00 8.04 107 THR A N 1
ATOM 840 C CA . THR A 1 107 ? 42.836 21.807 13.445 1.00 8.25 107 THR A CA 1
ATOM 841 C C . THR A 1 107 ? 43.478 21.208 14.687 1.00 8.07 107 THR A C 1
ATOM 842 O O . THR A 1 107 ? 43.885 20.048 14.636 1.00 10.84 107 THR A O 1
ATOM 846 N N . VAL A 1 108 ? 43.537 21.957 15.796 1.00 8.36 108 VAL A N 1
ATOM 847 C CA . VAL A 1 108 ? 44.066 21.401 17.035 1.00 7.33 108 VAL A CA 1
ATOM 848 C C . VAL A 1 108 ? 43.105 20.370 17.577 1.00 9.24 108 VAL A C 1
ATOM 849 O O . VAL A 1 108 ? 41.897 20.645 17.753 1.00 11.92 108 VAL A O 1
ATOM 853 N N . VAL A 1 109 ? 43.620 19.172 17.852 1.00 9.22 109 VAL A N 1
ATOM 854 C CA . VAL A 1 109 ? 42.815 18.123 18.476 1.00 9.80 109 VAL A CA 1
ATOM 855 C C . VAL A 1 109 ? 42.909 18.276 19.989 1.00 10.33 109 VAL A C 1
ATOM 856 O O . VAL A 1 109 ? 44.036 18.266 20.534 1.00 11.07 109 VAL A O 1
ATOM 860 N N . ARG A 1 110 ? 41.767 18.421 20.663 1.00 15.04 110 ARG A N 1
ATOM 861 C CA . ARG A 1 110 ? 41.808 18.763 22.081 1.00 18.54 110 ARG A CA 1
ATOM 862 C C . ARG A 1 110 ? 41.221 17.646 22.880 1.00 23.75 110 ARG A C 1
ATOM 863 O O . ARG A 1 110 ? 40.524 16.779 22.349 1.00 26.29 110 ARG A O 1
ATOM 871 N N . ASP A 1 111 ? 41.453 17.715 24.191 1.00 31.49 111 ASP A N 1
ATOM 872 C CA . ASP A 1 111 ? 40.764 16.842 25.127 1.00 45.61 111 ASP A CA 1
ATOM 873 C C . ASP A 1 111 ? 39.370 17.436 25.373 1.00 49.55 111 ASP A C 1
ATOM 874 O O . ASP A 1 111 ? 39.263 18.515 25.950 1.00 50.35 111 ASP A O 1
ATOM 879 N N . GLU A 1 112 ? 38.338 16.760 24.863 1.00 52.96 112 GLU A N 1
ATOM 880 C CA . GLU A 1 112 ? 36.924 17.106 25.065 1.00 55.19 112 GLU A CA 1
ATOM 881 C C . GLU A 1 112 ? 36.393 18.176 24.094 1.00 52.66 112 GLU A C 1
ATOM 882 O O . GLU A 1 112 ? 35.401 17.939 23.397 1.00 57.07 112 GLU A O 1
ATOM 888 N N . MET A 1 113 ? 37.019 19.347 24.053 1.00 45.52 113 MET A N 1
ATOM 889 C CA . MET A 1 113 ? 36.605 20.402 23.113 1.00 45.07 113 MET A CA 1
ATOM 890 C C . MET A 1 113 ? 36.756 19.992 21.629 1.00 61.05 113 MET A C 1
ATOM 891 O O . MET A 1 113 ? 37.861 20.070 21.072 1.00 68.02 113 MET A O 1
ATOM 896 N N . GLY A 1 114 ? 35.658 19.569 20.992 1.00 53.00 114 GLY A N 1
ATOM 897 C CA . GLY A 1 114 ? 35.673 19.209 19.575 1.00 51.97 114 GLY A CA 1
ATOM 898 C C . GLY A 1 114 ? 35.894 17.723 19.293 1.00 50.38 114 GLY A C 1
ATOM 899 O O . GLY A 1 114 ? 35.558 16.868 20.115 1.00 52.44 114 GLY A O 1
ATOM 900 N N . VAL A 1 115 ? 36.464 17.412 18.130 1.00 51.28 115 VAL A N 1
ATOM 901 C CA . VAL A 1 115 ? 36.744 16.021 17.776 1.00 48.51 115 VAL A CA 1
ATOM 902 C C . VAL A 1 115 ? 37.852 15.428 18.662 1.00 45.37 115 VAL A C 1
ATOM 903 O O . VAL A 1 115 ? 38.840 16.088 18.985 1.00 42.58 115 VAL A O 1
ATOM 907 N N . SER A 1 116 ? 37.659 14.185 19.085 1.00 43.66 116 SER A N 1
ATOM 908 C CA . SER A 1 116 ? 38.649 13.541 19.925 1.00 41.77 116 SER A CA 1
ATOM 909 C C . SER A 1 116 ? 39.657 12.855 19.029 1.00 37.05 116 SER A C 1
ATOM 910 O O . SER A 1 116 ? 39.427 12.673 17.817 1.00 36.71 116 SER A O 1
ATOM 913 N N . LEU A 1 117 ? 40.774 12.490 19.643 1.00 34.31 117 LEU A N 1
ATOM 914 C CA . LEU A 1 117 ? 41.903 11.892 18.959 1.00 31.33 117 LEU A CA 1
ATOM 915 C C . LEU A 1 117 ? 41.565 10.614 18.168 1.00 29.66 117 LEU A C 1
ATOM 916 O O . LEU A 1 117 ? 41.793 10.556 16.971 1.00 27.44 117 LEU A O 1
ATOM 921 N N . GLU A 1 118 ? 41.003 9.613 18.840 1.00 34.30 118 GLU A N 1
ATOM 922 C CA . GLU A 1 118 ? 40.693 8.333 18.179 1.00 42.87 118 GLU A CA 1
ATOM 923 C C . GLU A 1 118 ? 39.691 8.500 17.018 1.00 37.86 118 GLU A C 1
ATOM 924 O O . GLU A 1 118 ? 39.673 7.697 16.084 1.00 33.99 118 GLU A O 1
ATOM 930 N N . GLN A 1 119 ? 38.845 9.523 17.070 1.00 37.78 119 GLN A N 1
ATOM 931 C CA . GLN A 1 119 ? 37.916 9.723 15.984 1.00 41.86 119 GLN A CA 1
ATOM 932 C C . GLN A 1 119 ? 38.322 10.857 15.044 1.00 37.84 119 GLN A C 1
ATOM 933 O O . GLN A 1 119 ? 37.570 11.190 14.136 1.00 39.36 119 GLN A O 1
ATOM 939 N N . ALA A 1 120 ? 39.526 11.416 15.224 1.00 31.85 120 ALA A N 1
ATOM 940 C CA . ALA A 1 120 ? 40.024 12.414 14.287 1.00 27.54 120 ALA A CA 1
ATOM 941 C C . ALA A 1 120 ? 40.362 11.803 12.938 1.00 24.04 120 ALA A C 1
ATOM 942 O O . ALA A 1 120 ? 40.977 10.728 12.852 1.00 26.73 120 ALA A O 1
ATOM 944 N N . THR A 1 121 ? 40.016 12.509 11.878 1.00 27.57 121 THR A N 1
ATOM 945 C CA . THR A 1 121 ? 40.373 12.096 10.528 1.00 28.09 121 THR A CA 1
ATOM 946 C C . THR A 1 121 ? 41.406 13.024 9.957 1.00 23.06 121 THR A C 1
ATOM 947 O O . THR A 1 121 ? 41.818 14.028 10.595 1.00 23.41 121 THR A O 1
ATOM 951 N N . ASP A 1 122 ? 41.769 12.766 8.710 1.00 26.04 122 ASP A N 1
ATOM 952 C CA . ASP A 1 122 ? 42.786 13.568 8.097 1.00 23.65 122 ASP A CA 1
ATOM 953 C C . ASP A 1 122 ? 42.324 14.994 7.831 1.00 18.48 122 ASP A C 1
ATOM 954 O O . ASP A 1 122 ? 43.145 15.828 7.496 1.00 17.84 122 ASP A O 1
ATOM 959 N N . ALA A 1 123 ? 41.039 15.293 8.025 1.00 18.62 123 ALA A N 1
ATOM 960 C CA . ALA A 1 123 ? 40.593 16.661 7.908 1.00 16.54 123 ALA A CA 1
ATOM 961 C C . ALA A 1 123 ? 41.304 17.603 8.890 1.00 13.88 123 ALA A C 1
ATOM 962 O O . ALA A 1 123 ? 41.359 18.803 8.642 1.00 16.91 123 ALA A O 1
ATOM 964 N N . VAL A 1 124 ? 41.821 17.075 9.999 1.00 12.67 124 VAL A N 1
ATOM 965 C CA . VAL A 1 124 ? 42.508 17.944 10.974 1.00 10.15 124 VAL A CA 1
ATOM 966 C C . VAL A 1 124 ? 43.920 18.297 10.543 1.00 9.69 124 VAL A C 1
ATOM 967 O O . VAL A 1 124 ? 44.539 19.145 11.164 1.00 9.24 124 VAL A O 1
ATOM 971 N N . LEU A 1 125 ? 44.448 17.666 9.504 1.00 10.24 125 LEU A N 1
ATOM 972 C CA . LEU A 1 125 ? 45.869 17.862 9.201 1.00 8.19 125 LEU A CA 1
ATOM 973 C C . LEU A 1 125 ? 46.078 19.239 8.566 1.00 8.06 125 LEU A C 1
ATOM 974 O O . LEU A 1 125 ? 45.370 19.628 7.601 1.00 12.43 125 LEU A O 1
ATOM 979 N N . GLY A 1 126 ? 47.112 19.927 9.033 1.00 8.08 126 GLY A N 1
ATOM 980 C CA . GLY A 1 126 ? 47.597 21.102 8.329 1.00 9.62 126 GLY A CA 1
ATOM 981 C C . GLY A 1 126 ? 48.620 20.677 7.274 1.00 8.74 126 GLY A C 1
ATOM 982 O O . GLY A 1 126 ? 48.950 19.488 7.153 1.00 8.36 126 GLY A O 1
ATOM 983 N N . THR A 1 127 ? 49.099 21.624 6.488 1.00 8.53 127 THR A N 1
ATOM 984 C CA . THR A 1 127 ? 50.097 21.371 5.463 1.00 9.04 127 THR A CA 1
ATOM 985 C C . THR A 1 127 ? 51.118 22.480 5.519 1.00 8.77 127 THR A C 1
ATOM 986 O O . THR A 1 127 ? 50.777 23.647 5.640 1.00 12.69 127 THR A O 1
ATOM 990 N N . ALA A 1 128 ? 52.390 22.112 5.403 1.00 8.62 128 ALA A N 1
ATOM 991 C CA . ALA A 1 128 ? 53.494 23.046 5.373 1.00 10.64 128 ALA A CA 1
ATOM 992 C C . ALA A 1 128 ? 54.328 22.851 4.106 1.00 8.54 128 ALA A C 1
ATOM 993 O O . ALA A 1 128 ? 54.460 21.719 3.630 1.00 10.79 128 ALA A O 1
ATOM 995 N N . ALA A 1 129 ? 54.857 23.933 3.541 1.00 9.88 129 ALA A N 1
ATOM 996 C CA . ALA A 1 129 ? 55.754 23.833 2.368 1.00 8.45 129 ALA A CA 1
ATOM 997 C C . ALA A 1 129 ? 57.012 23.075 2.813 1.00 8.96 129 ALA A C 1
ATOM 998 O O . ALA A 1 129 ? 57.547 22.269 2.067 1.00 10.92 129 ALA A O 1
ATOM 1000 N N . LYS A 1 130 ? 57.537 23.391 3.997 1.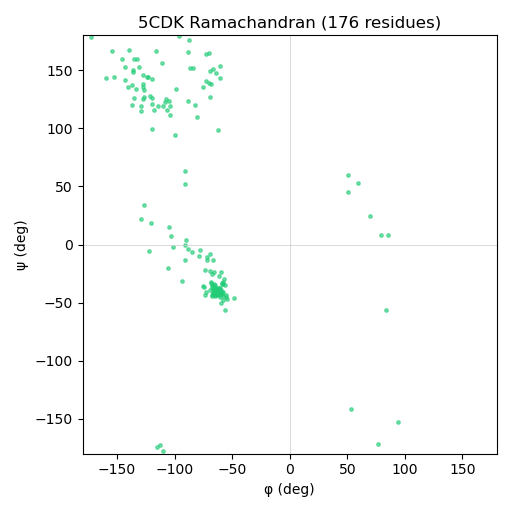00 8.85 130 LYS A N 1
ATOM 1001 C CA . LYS A 1 130 ? 58.767 22.753 4.469 1.00 10.17 130 LYS A CA 1
ATOM 1002 C C . LYS A 1 130 ? 58.793 22.732 5.974 1.00 9.91 130 LYS A C 1
ATOM 1003 O O . LYS A 1 130 ? 58.345 23.674 6.620 1.00 12.04 130 LYS A O 1
ATOM 1009 N N . ILE A 1 131 ? 59.348 21.664 6.538 1.00 8.72 131 ILE A N 1
ATOM 1010 C CA . ILE A 1 131 ? 59.651 21.618 7.951 1.00 8.94 131 ILE A CA 1
ATOM 1011 C C . ILE A 1 131 ? 61.114 21.214 8.106 1.00 11.30 131 ILE A C 1
ATOM 1012 O O . ILE A 1 131 ? 61.637 20.394 7.329 1.00 12.42 131 ILE A O 1
ATOM 1017 N N . THR A 1 132 ? 61.759 21.755 9.136 1.00 9.44 132 THR A N 1
ATOM 1018 C CA . THR A 1 132 ? 63.133 21.371 9.466 1.00 9.10 132 THR A CA 1
ATOM 1019 C C . THR A 1 132 ? 63.218 21.213 10.972 1.00 8.95 132 THR A C 1
ATOM 1020 O O . THR A 1 132 ? 62.908 22.144 11.696 1.00 9.90 132 THR A O 1
ATOM 1024 N N . ILE A 1 133 ? 63.568 20.018 11.439 1.00 9.30 133 ILE A N 1
ATOM 1025 C CA . ILE A 1 133 ? 63.620 19.704 12.842 1.00 8.37 133 ILE A CA 1
ATOM 1026 C C . ILE A 1 133 ? 65.037 19.305 13.200 1.00 8.37 133 ILE A C 1
ATOM 1027 O O . ILE A 1 133 ? 65.602 18.407 12.580 1.00 9.45 133 ILE A O 1
ATOM 1032 N N . THR A 1 134 ? 65.621 19.949 14.201 1.00 8.57 134 THR A N 1
ATOM 1033 C CA . THR A 1 134 ? 66.942 19.585 14.672 1.00 8.78 134 THR A CA 1
ATOM 1034 C C . THR A 1 134 ? 66.815 19.008 16.075 1.00 8.77 134 THR A C 1
ATOM 1035 O O . THR A 1 134 ? 65.693 18.817 16.590 1.00 9.19 134 THR A O 1
ATOM 1039 N N . LYS A 1 135 ? 67.946 18.756 16.744 1.00 9.57 135 LYS A N 1
ATOM 1040 C CA . LYS A 1 135 ? 67.873 18.267 18.110 1.00 8.95 135 LYS A CA 1
ATOM 1041 C C . LYS A 1 135 ? 67.112 19.220 19.028 1.00 8.18 135 LYS A C 1
ATOM 1042 O O . LYS A 1 135 ? 66.406 18.761 19.960 1.00 11.81 135 LYS A O 1
ATOM 1048 N N . GLU A 1 136 ? 67.203 20.518 18.759 1.00 10.38 136 GLU A N 1
ATOM 1049 C CA . GLU A 1 136 ? 66.616 21.468 19.698 1.00 11.53 136 GLU A CA 1
ATOM 1050 C C . GLU A 1 136 ? 65.573 22.389 19.112 1.00 10.45 136 GLU A C 1
ATOM 1051 O O . GLU A 1 136 ? 64.952 23.118 19.882 1.00 13.89 136 GLU A O 1
ATOM 1057 N N . ARG A 1 137 ? 65.351 22.353 17.799 1.00 9.52 137 ARG A N 1
ATOM 1058 C CA . ARG A 1 137 ? 64.533 23.426 17.183 1.00 10.72 137 ARG A CA 1
ATOM 1059 C C . ARG A 1 137 ? 63.657 22.898 16.091 1.00 8.37 137 ARG A C 1
ATOM 1060 O O . ARG A 1 137 ? 64.000 21.912 15.420 1.00 11.14 137 ARG A O 1
ATOM 1068 N N . THR A 1 138 ? 62.536 23.581 15.865 1.00 9.67 138 THR A N 1
ATOM 1069 C CA . THR A 1 138 ? 61.596 23.271 14.787 1.00 9.51 138 THR A CA 1
ATOM 1070 C C . THR A 1 138 ? 61.348 24.505 13.981 1.00 7.99 138 THR A C 1
ATOM 1071 O O . THR A 1 138 ? 61.096 25.586 14.555 1.00 10.38 138 THR A O 1
ATOM 1075 N N . THR A 1 139 ? 61.400 24.386 12.664 1.00 7.76 139 THR A N 1
ATOM 1076 C CA . THR A 1 139 ? 6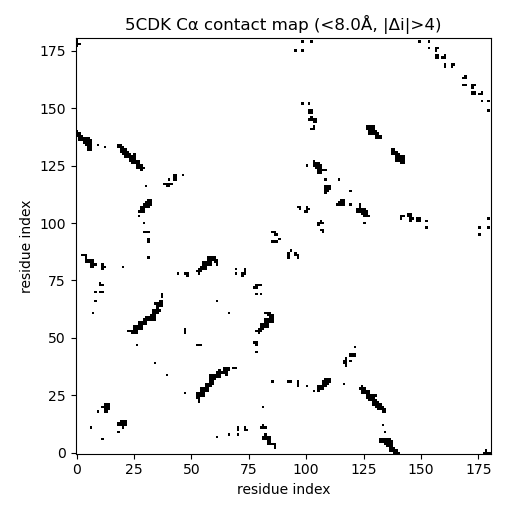1.007 25.435 11.729 1.00 9.45 139 THR A CA 1
ATOM 1077 C C . THR A 1 139 ? 59.889 24.907 10.828 1.00 10.05 139 THR A C 1
ATOM 1078 O O . THR A 1 139 ? 60.044 23.854 10.217 1.00 10.98 139 THR A O 1
ATOM 1082 N N . VAL A 1 140 ? 58.798 25.661 10.746 1.00 10.72 140 VAL A N 1
ATOM 1083 C CA . VAL A 1 140 ? 57.684 25.357 9.874 1.00 10.55 140 VAL A CA 1
ATOM 1084 C C . VAL A 1 140 ? 57.486 26.491 8.891 1.00 11.58 140 VAL A C 1
ATOM 1085 O O . VAL A 1 140 ? 57.293 27.653 9.312 1.00 13.41 140 VAL A O 1
ATOM 1089 N N . VAL A 1 141 ? 57.566 26.188 7.589 1.00 12.94 141 VAL A N 1
ATOM 1090 C CA . VAL A 1 141 ? 57.322 27.189 6.565 1.00 13.95 141 VAL A CA 1
ATOM 1091 C C . VAL A 1 141 ? 55.959 26.936 5.989 1.00 13.11 141 VAL A C 1
ATOM 1092 O O . VAL A 1 141 ? 55.722 25.828 5.459 1.00 14.02 141 VAL A O 1
ATOM 1096 N N . GLY A 1 142 ? 55.049 27.907 6.103 1.00 15.64 142 GLY A N 1
ATOM 1097 C CA . GLY A 1 142 ? 53.727 27.704 5.558 1.00 13.67 142 GLY A CA 1
ATOM 1098 C C . GLY A 1 142 ? 53.714 27.686 4.028 1.00 13.48 142 GLY A C 1
ATOM 1099 O O . GLY A 1 142 ? 54.697 28.150 3.383 1.00 15.75 142 GLY A O 1
ATOM 1100 N N . ASP A 1 143 ? 52.621 27.200 3.440 1.00 13.94 143 ASP A N 1
ATOM 1101 C CA . ASP A 1 143 ? 52.577 27.113 1.989 1.00 12.99 143 ASP A CA 1
ATOM 1102 C C . ASP A 1 143 ? 51.704 28.200 1.377 1.00 16.59 143 ASP A C 1
ATOM 1103 O O . ASP A 1 143 ? 51.363 28.118 0.204 1.00 20.98 143 ASP A O 1
ATOM 1108 N N . GLY A 1 144 ? 51.368 29.222 2.170 1.00 17.46 144 GLY A N 1
ATOM 1109 C CA . GLY A 1 144 ? 50.649 30.384 1.673 1.00 21.08 144 GLY A CA 1
ATOM 1110 C C . GLY A 1 144 ? 49.155 30.198 1.502 1.00 22.36 144 GLY A C 1
ATOM 1111 O O . GLY A 1 144 ? 48.465 31.061 0.979 1.00 30.85 144 GLY A O 1
ATOM 1112 N N . SER A 1 145 ? 48.610 29.086 1.963 1.00 15.60 145 SER A N 1
ATOM 1113 C CA . SER A 1 145 ? 47.189 28.840 1.712 1.00 15.54 145 SER A CA 1
ATOM 1114 C C . SER A 1 145 ? 46.273 29.491 2.724 1.00 14.55 145 SER A C 1
ATOM 1115 O O . SER A 1 145 ? 45.036 29.425 2.590 1.00 20.37 145 SER A O 1
ATOM 1118 N N . THR A 1 146 ? 46.856 30.075 3.763 1.00 14.00 146 THR A N 1
ATOM 1119 C CA . THR A 1 146 ? 46.051 30.581 4.860 1.00 13.65 146 THR A CA 1
ATOM 1120 C C . THR A 1 146 ? 46.354 32.023 5.147 1.00 14.45 146 THR A C 1
ATOM 1121 O O . THR A 1 146 ? 46.255 32.466 6.290 1.00 14.04 146 THR A O 1
ATOM 1125 N N . ALA A 1 147 ? 46.674 32.782 4.121 1.00 17.88 147 ALA A N 1
ATOM 1126 C CA . ALA A 1 147 ? 47.123 34.157 4.316 1.00 17.94 147 ALA A CA 1
ATOM 1127 C C . ALA A 1 147 ? 46.101 35.005 5.064 1.00 17.06 147 ALA A C 1
ATOM 1128 O O . ALA A 1 147 ? 46.483 35.757 5.985 1.00 18.24 147 ALA A O 1
ATOM 1130 N N . ALA A 1 148 ? 44.815 34.895 4.703 1.00 16.61 148 ALA A N 1
ATOM 1131 C CA . ALA A 1 148 ? 43.778 35.688 5.356 1.00 18.93 148 ALA A CA 1
ATOM 1132 C C . ALA A 1 148 ? 43.632 35.293 6.824 1.00 18.01 148 ALA A C 1
ATOM 1133 O O . ALA A 1 148 ? 43.510 36.161 7.692 1.00 18.96 148 ALA A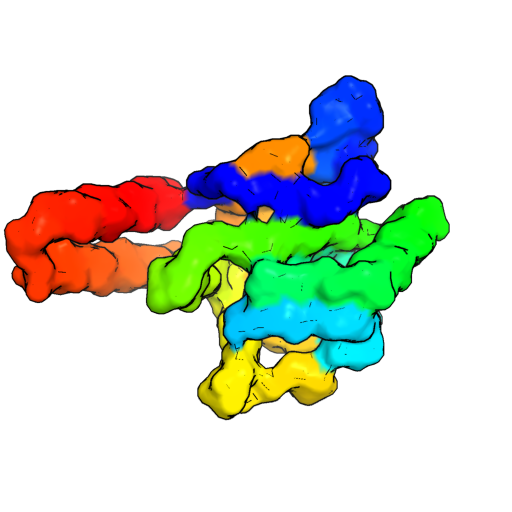 O 1
ATOM 1135 N N . ASP A 1 149 ? 43.666 33.985 7.096 1.00 16.08 149 ASP A N 1
ATOM 1136 C CA . ASP A 1 149 ? 43.503 33.498 8.456 1.00 14.66 149 ASP A CA 1
ATOM 1137 C C . ASP A 1 149 ? 44.682 33.983 9.302 1.00 11.77 149 ASP A C 1
ATOM 1138 O O . ASP A 1 149 ? 44.505 34.360 10.464 1.00 12.66 149 ASP A O 1
ATOM 1143 N N . VAL A 1 150 ? 45.907 33.887 8.750 1.00 12.21 150 VAL A N 1
ATOM 1144 C CA . VAL A 1 150 ? 47.071 34.325 9.506 1.00 11.19 150 VAL A CA 1
ATOM 1145 C C . VAL A 1 150 ? 46.992 35.830 9.760 1.00 10.71 150 VAL A C 1
ATOM 1146 O O . VAL A 1 150 ? 47.281 36.294 10.881 1.00 10.96 150 VAL A O 1
ATOM 1150 N N . ALA A 1 151 ? 46.600 36.610 8.753 1.00 12.96 151 ALA A N 1
ATOM 1151 C CA . ALA A 1 151 ? 46.439 38.042 8.966 1.00 14.97 151 ALA A CA 1
ATOM 1152 C C . ALA A 1 151 ? 45.473 38.345 10.126 1.00 13.52 151 ALA A C 1
ATOM 1153 O O . ALA A 1 151 ? 45.714 39.279 10.980 1.00 14.65 151 ALA A O 1
ATOM 1155 N N . ALA A 1 152 ? 44.345 37.633 10.119 1.00 13.80 152 ALA A N 1
ATOM 1156 C CA . ALA A 1 152 ? 43.361 37.859 11.173 1.00 11.56 152 ALA A CA 1
ATOM 1157 C C . ALA A 1 152 ? 43.915 37.448 12.550 1.00 12.77 152 ALA A C 1
ATOM 1158 O O . ALA A 1 152 ? 43.672 38.119 13.565 1.00 14.14 152 ALA A O 1
ATOM 1160 N N . ARG A 1 153 ? 44.645 36.339 12.612 1.00 11.32 153 ARG A N 1
ATOM 1161 C CA . ARG A 1 153 ? 45.257 35.933 13.878 1.00 11.95 153 ARG A CA 1
ATOM 1162 C C . ARG A 1 153 ? 46.282 36.929 14.402 1.00 11.14 153 ARG A C 1
ATOM 1163 O O . ARG A 1 153 ? 46.333 37.227 15.603 1.00 11.43 153 ARG A O 1
ATOM 1171 N N . VAL A 1 154 ? 47.095 37.485 13.508 1.00 11.02 154 VAL A N 1
ATOM 1172 C CA . VAL A 1 154 ? 47.986 38.545 13.929 1.00 12.75 154 VAL A CA 1
ATOM 1173 C C . VAL A 1 154 ? 47.203 39.748 14.506 1.00 12.23 154 VAL A C 1
ATOM 1174 O O . VAL A 1 154 ? 47.576 40.281 15.586 1.00 13.59 154 VAL A O 1
ATOM 1178 N N . LYS A 1 155 ? 46.096 40.150 13.866 1.00 13.63 155 LYS A N 1
ATOM 1179 C CA . LYS A 1 155 ? 45.332 41.276 14.419 1.00 15.85 155 LYS A CA 1
ATOM 1180 C C . LYS A 1 155 ? 44.714 40.910 15.775 1.00 16.28 155 LYS A C 1
ATOM 1181 O O . LYS A 1 155 ? 44.568 41.730 16.689 1.00 18.10 155 LYS A O 1
ATOM 1187 N N . GLN A 1 156 ? 44.276 39.679 15.809 1.00 15.79 156 GLN A N 1
ATOM 1188 C CA A GLN A 1 156 ? 43.832 39.105 17.083 0.24 15.60 156 GLN A CA 1
ATOM 1189 C CA B GLN A 1 156 ? 43.775 39.211 17.155 0.76 14.09 156 GLN A CA 1
ATOM 1190 C C . GLN A 1 156 ? 44.821 39.217 18.364 1.00 13.83 156 GLN A C 1
ATOM 1191 O O . GLN A 1 156 ? 44.634 39.692 19.495 1.00 17.08 156 GLN A O 1
ATOM 1202 N N . ILE A 1 157 ? 46.026 38.791 17.989 1.00 13.27 157 ILE A N 1
ATOM 1203 C CA . ILE A 1 157 ? 47.081 38.837 18.980 1.00 13.76 157 ILE A CA 1
ATOM 1204 C C . ILE A 1 157 ? 47.393 40.273 19.360 1.00 13.88 157 ILE A C 1
ATOM 1205 O O . ILE A 1 157 ? 47.644 40.567 20.540 1.00 15.32 157 ILE A O 1
ATOM 1210 N N . ARG A 1 158 ? 47.301 41.194 18.389 1.00 13.98 158 ARG A N 1
ATOM 1211 C CA . ARG A 1 158 ? 47.506 42.621 18.706 1.00 15.21 158 ARG A CA 1
ATOM 1212 C C . ARG A 1 158 ? 46.366 43.140 19.595 1.00 14.05 158 ARG A C 1
ATOM 1213 O O . ARG A 1 158 ? 46.588 43.958 20.498 1.00 18.65 158 ARG A O 1
ATOM 1221 N N . ASN A 1 159 ? 45.135 42.679 19.373 1.00 16.31 159 ASN A N 1
ATOM 1222 C CA . ASN A 1 159 ? 44.069 43.100 20.302 1.00 15.90 159 ASN A CA 1
ATOM 1223 C C . ASN A 1 159 ? 44.304 42.534 21.716 1.00 18.69 159 ASN A C 1
ATOM 1224 O O . ASN A 1 159 ? 43.983 43.204 22.701 1.00 20.96 159 ASN A O 1
ATOM 1229 N N . LEU A 1 160 ? 44.872 41.320 21.825 1.00 19.75 160 LEU A N 1
ATOM 1230 C CA . LEU A 1 160 ? 45.184 40.757 23.143 1.00 20.45 160 LEU A CA 1
ATOM 1231 C C . LEU A 1 160 ? 46.275 41.609 23.779 1.00 18.24 160 LEU A C 1
ATOM 1232 O O . LEU A 1 160 ? 46.308 41.793 24.987 1.00 20.82 160 LEU A O 1
ATOM 1237 N N . GLN A 1 161 ? 47.198 42.083 22.958 1.00 22.08 161 GLN A N 1
ATOM 1238 C CA . GLN A 1 161 ? 48.258 42.967 23.410 1.00 24.63 161 GLN A CA 1
ATOM 1239 C C . GLN A 1 161 ? 47.606 44.212 24.041 1.00 23.61 161 GLN A C 1
ATOM 1240 O O . GLN A 1 161 ? 48.000 44.660 25.113 1.00 23.84 161 GLN A O 1
ATOM 1246 N N . MET A 1 162 ? 46.543 44.717 23.418 1.00 21.00 162 MET A N 1
ATOM 1247 C CA . MET A 1 162 ? 45.823 45.857 24.007 1.00 23.64 162 MET A CA 1
ATOM 1248 C C . MET A 1 162 ? 45.045 45.541 25.300 1.00 23.04 162 MET A C 1
ATOM 1249 O O . MET A 1 162 ? 44.805 46.422 26.104 1.00 24.33 162 MET A O 1
ATOM 1254 N N . GLN A 1 163 ? 44.698 44.280 25.517 1.00 22.16 163 GLN A N 1
ATOM 1255 C CA . GLN A 1 163 ? 43.957 43.885 26.693 1.00 22.70 163 GLN A CA 1
ATOM 1256 C C . GLN A 1 163 ? 44.861 43.492 27.872 1.00 29.65 163 GLN A C 1
ATOM 1257 O O . GLN A 1 163 ? 44.358 43.110 28.943 1.00 32.15 163 GLN A O 1
ATOM 1263 N N . THR A 1 164 ? 46.182 43.542 27.679 1.00 31.03 164 THR A N 1
ATOM 1264 C CA . THR A 1 164 ? 47.129 43.376 28.805 1.00 35.87 164 THR A CA 1
ATOM 1265 C C . THR A 1 164 ? 48.039 44.577 28.887 1.00 40.60 164 THR A C 1
ATOM 1266 O O . THR A 1 164 ? 48.428 45.114 27.864 1.00 42.77 164 THR A O 1
ATOM 1270 N N . ASP A 1 165 ? 48.407 44.994 30.090 1.00 49.39 165 ASP A N 1
ATOM 1271 C CA . ASP A 1 165 ? 49.446 46.009 30.172 1.00 55.28 165 ASP A CA 1
ATOM 1272 C C . ASP A 1 165 ? 50.640 45.490 30.961 1.00 53.15 165 ASP A C 1
ATOM 1273 O O . ASP A 1 165 ? 51.495 46.262 31.397 1.00 53.15 165 ASP A O 1
ATOM 1278 N N . GLN A 1 166 ? 50.727 44.171 31.101 1.00 49.58 166 GLN A N 1
ATOM 1279 C CA . GLN A 1 166 ? 51.960 43.580 31.590 1.00 50.27 166 GLN A CA 1
ATOM 1280 C C . GLN A 1 166 ? 52.919 43.443 30.423 1.00 45.26 166 GLN A C 1
ATOM 1281 O O . GLN A 1 166 ? 52.620 42.781 29.407 1.00 42.37 166 GLN A O 1
ATOM 1287 N N . ASP A 1 167 ? 54.061 44.106 30.546 1.00 42.36 167 ASP A N 1
ATOM 1288 C CA . ASP A 1 167 ? 54.989 44.242 29.441 1.00 44.14 167 ASP A CA 1
ATOM 1289 C C . ASP A 1 167 ? 55.500 42.890 28.987 1.00 40.41 167 ASP A C 1
ATOM 1290 O O . ASP A 1 167 ? 55.670 42.650 27.787 1.00 38.24 167 ASP A O 1
ATOM 1295 N N . TYR A 1 168 ? 55.758 42.008 29.940 1.00 40.55 168 TYR A N 1
ATOM 1296 C CA . TYR A 1 168 ? 56.307 40.699 29.605 1.00 43.26 168 TYR A CA 1
ATOM 1297 C C . TYR A 1 168 ? 55.360 39.959 28.655 1.00 37.98 168 TYR A C 1
ATOM 1298 O O . TYR A 1 168 ? 55.773 39.312 27.660 1.00 39.43 168 TYR A O 1
ATOM 1307 N N . GLU A 1 169 ? 54.075 40.058 28.968 1.00 36.27 169 GLU A N 1
ATOM 1308 C CA . GLU A 1 169 ? 53.105 39.353 28.157 1.00 35.01 169 GLU A CA 1
ATOM 1309 C C . GLU A 1 169 ? 52.889 40.060 26.840 1.00 31.34 169 GLU A C 1
ATOM 1310 O O . GLU A 1 169 ? 52.735 39.402 25.826 1.00 29.20 169 GLU A O 1
ATOM 1316 N N . ARG A 1 170 ? 52.928 41.393 26.835 1.00 28.55 170 ARG A N 1
ATOM 1317 C CA . ARG A 1 170 ? 52.893 42.104 25.552 1.00 27.07 170 ARG A CA 1
ATOM 1318 C C . ARG A 1 170 ? 54.043 41.612 24.651 1.00 28.52 170 ARG A C 1
ATOM 1319 O O . ARG A 1 170 ? 53.876 41.480 23.430 1.00 25.23 170 ARG A O 1
ATOM 1327 N N . GLU A 1 171 ? 55.183 41.295 25.269 1.00 31.59 171 GLU A N 1
ATOM 1328 C CA . GLU A 1 171 ? 56.352 40.871 24.515 1.00 35.11 171 GLU A CA 1
ATOM 1329 C C . GLU A 1 171 ? 56.193 39.464 23.972 1.00 29.73 171 GLU A C 1
ATOM 1330 O O . GLU A 1 171 ? 56.536 39.196 22.818 1.00 27.73 171 GLU A O 1
ATOM 1336 N N . LYS A 1 172 ? 55.682 38.558 24.805 1.00 27.67 172 LYS A N 1
ATOM 1337 C CA . LYS A 1 172 ? 55.436 37.187 24.322 1.00 27.24 172 LYS A CA 1
ATOM 1338 C C . LYS A 1 172 ? 54.433 37.201 23.159 1.00 23.42 172 LYS A C 1
ATOM 1339 O O . LYS A 1 172 ? 54.561 36.425 22.171 1.00 22.63 172 LYS A O 1
ATOM 1345 N N . LEU A 1 173 ? 53.446 38.091 23.268 1.00 21.68 173 LEU A N 1
ATOM 1346 C CA . LEU A 1 173 ? 52.500 38.233 22.190 1.00 17.88 173 LEU A CA 1
ATOM 1347 C C . LEU A 1 173 ? 53.166 38.748 20.892 1.00 16.30 173 LEU A C 1
ATOM 1348 O O . LEU A 1 173 ? 52.832 38.294 19.797 1.00 18.12 173 LEU A O 1
ATOM 1353 N N . GLN A 1 174 ? 54.048 39.738 21.015 1.00 21.28 174 GLN A N 1
ATOM 1354 C CA . GLN A 1 174 ? 54.748 40.269 19.837 1.00 20.48 174 GLN A CA 1
ATOM 1355 C C . GLN A 1 174 ? 55.608 39.192 19.178 1.00 19.33 174 GLN A C 1
ATOM 1356 O O . GLN A 1 174 ? 55.664 39.094 17.937 1.00 19.54 174 GLN A O 1
ATOM 1362 N N . GLU A 1 175 ? 56.259 38.361 19.991 1.00 20.10 175 GLU A N 1
ATOM 1363 C CA . GLU A 1 175 ? 56.974 37.207 19.428 1.00 23.35 175 GLU A CA 1
ATOM 1364 C C . GLU A 1 175 ? 56.078 36.235 18.646 1.00 17.96 175 GLU A C 1
ATOM 1365 O O . GLU A 1 175 ? 56.488 35.718 17.582 1.00 17.56 175 GLU A O 1
ATOM 1371 N N . ARG A 1 176 ? 54.864 35.996 19.144 1.00 16.82 176 ARG A N 1
ATOM 1372 C CA . ARG A 1 176 ? 53.936 35.209 18.352 1.00 13.10 176 ARG A CA 1
ATOM 1373 C C . ARG A 1 176 ? 53.625 35.874 17.021 1.00 13.22 176 ARG A C 1
ATOM 1374 O O . ARG A 1 176 ? 53.486 35.194 15.988 1.00 14.35 176 ARG A O 1
ATOM 1382 N N . ILE A 1 177 ? 53.443 37.203 17.043 1.00 13.44 177 ILE A N 1
ATOM 1383 C CA . ILE A 1 177 ? 53.204 37.887 15.781 1.00 14.01 177 ILE A CA 1
ATOM 1384 C C . ILE A 1 177 ? 54.379 37.697 14.818 1.00 14.41 177 ILE A C 1
ATOM 1385 O O . ILE A 1 177 ? 54.188 37.391 13.642 1.00 15.52 177 ILE A O 1
ATOM 1390 N N . ALA A 1 178 ? 55.602 37.847 15.318 1.00 15.10 178 ALA A N 1
ATOM 1391 C CA . ALA A 1 178 ? 56.774 37.648 14.465 1.00 17.84 178 ALA A CA 1
ATOM 1392 C C . ALA A 1 178 ? 56.818 36.233 13.869 1.00 17.24 178 ALA A C 1
ATOM 1393 O O . ALA A 1 178 ? 57.118 36.046 12.672 1.00 19.16 178 ALA A O 1
ATOM 1395 N N . ARG A 1 179 ? 56.476 35.243 14.686 1.00 15.91 179 ARG A N 1
ATOM 1396 C CA . ARG A 1 179 ? 56.537 33.865 14.190 1.00 15.86 179 ARG A CA 1
ATOM 1397 C C . ARG A 1 179 ? 55.494 33.584 13.116 1.00 13.90 179 ARG A C 1
ATOM 1398 O O . ARG A 1 179 ? 55.648 32.664 12.311 1.00 14.75 179 ARG A O 1
ATOM 1406 N N . LEU A 1 180 ? 54.399 34.338 13.140 1.00 14.07 180 LEU A N 1
ATOM 1407 C CA . LEU A 1 180 ? 53.383 34.203 12.082 1.00 14.54 180 LEU A CA 1
ATOM 1408 C C . LEU A 1 180 ? 53.643 35.096 10.871 1.00 16.92 180 LEU A C 1
ATOM 1409 O O . LEU A 1 180 ? 52.909 35.017 9.880 1.00 20.78 180 LEU A O 1
ATOM 1414 N N . SER A 1 181 ? 54.677 35.936 10.938 1.00 19.68 181 SER A N 1
ATOM 1415 C CA . SER A 1 181 ? 55.016 36.905 9.886 1.00 23.07 181 SER A CA 1
ATOM 1416 C C . SER A 1 181 ? 56.209 36.486 9.040 1.00 30.37 181 SER A C 1
ATOM 1417 O O . SER A 1 181 ? 56.356 35.295 8.768 1.00 33.33 181 SER A O 1
#

Foldseek 3Di:
DKDWKFFPDLLLDPDNVQSKRKDFFAKEAAEAAEAEAVLLAVQQQVVCLVVVHEYEYEYCYHHDHRVVVVSVCVVVVSHNYTYIYQDDDDPVSVVSSVLVCLQFVAAYAYDPPDDHRNPDHSNRIGTFRMWMGHNTMIDTHHPPPRVVSLVVVLVVLVVVLVVDPPVVSVVVSVVSSVSSD

Nearest PDB structures (foldseek):
  5cdk-assembly1_A  TM=1.006E+00  e=1.647E-40  Chlamydomonas reinhardtii
  3rtk-assembly3_B  TM=9.687E-01  e=7.640E-26  Mycobacterium tuberculosis
  4wsc-assembly1_C  TM=9.684E-01  e=1.634E-25  Escherichia coli K-12
  2c7e-assembly1_A  TM=9.696E-01  e=2.243E-25  Escherichia coli
  5cdj-assembly1_A  TM=9.560E-01  e=1.855E-25  Chlamydomonas reinhardtii

CATH classification: 3.50.7.10

Sequence (181 aa):
SQFERGYTTSPYFVTDPERMICEYENCCKILLVDKKISTARDIITILESAIRGNYPLLIMAEEVEQEALATLVVNKLRGTLKVVAIKAPGFGERRSSYLEDIAILTGGTVVRDEMGVSLEQATDAVLGTAAKITITKERTTVVGDGSTAADVAARVKQQIRNLQMQTDQDYEREKLQERIARLS

Solvent-accessible surface area: 9517 Å² total; per-residue (Å²): 31,78,14,109,52,14,26,42,9,73,126,0,15,56,26,96,159,172,76,28,0,78,22,123,85,0,43,0,0,0,0,24,56,86,0,46,25,14,192,30,3,84,58,0,8,102,28,1,79,223,36,106,72,10,0,0,0,0,0,55,53,6,60,140,117,0,19,55,52,0,18,65,36,43,109,181,63,68,6,74,0,0,0,1,72,1,9,21,150,41,148,85,44,35,34,28,0,50,9,8,3,28,24,8,44,14,66,7,0,70,89,162,141,69,62,32,8,117,114,2,69,72,82,9,17,0,26,0,41,86,1,30,0,43,144,103,96,0,29,3,71,23,66,65,92,17,73,81,82,19,53,47,33,21,133,81,0,103,74,72,30,134,134,50,121,131,100,130,51,109,94,57,18,81,73,18,10,68,76,13,114

B-factor: mean 20.32, std 13.78, range [5.97, 86.72]